Protein AF-A0A318SCL5-F1 (afdb_monomer_lite)

Radius of gyration: 26.7 Å; chains: 1; bounding box: 62×69×93 Å

InterPro domains:
  IPR002477 Peptidoglycan binding-like [PF01471] (181-239)
  IPR036365 PGBD-like superfamily [SSF47090] (168-243)
  IPR036366 PGBD superfamily [G3DSA:1.10.101.10] (171-245)

pLDDT: mean 74.45, std 19.82, range [27.16, 98.44]

Foldseek 3Di:
DDDDDDDDDDDPPPPDPPPPPPPDDDPVFLVQQVVLQVQLCVLQVWDWDDDDPVPVVADPSKTKTKHQAALLSSLVSQCPDPSWHWLDDWDDDPDLQKIWTWTDGPNFIKIWIWHADVPGNGMIMIMIHHDPVVVVVVSVVVVVPDPPPDDDDDDDDDDDDPPLPQPDDDDKAAQDVVWQFDPNQQVLQQLLCVLQVPDPPSGDSRTLHLLQLLSLLQQCVQLVHDNDSMDDPVSSCLSSDPNRHHGHPVSSCVSVVD

Secondary structure (DSSP, 8-state):
-----------------------PPPHHHHHHHHHHHHHHHHHTT-EEEPPPTT-TTS-TT-EEEEESS-HHHHHHHHHT-SSS-BSS--EE-S-TT-EEEEEEETTEEEEEEEEEETTEEEEEEEEEEEPPHHHHHHHHHHHS--------PPPPP--S-----PPPP-S-EE--SSPPBSHHHHHHHHHHHHHTTPPTT----SB--HHHHHHHHHHHHHTT----SEE-HHHHHHHTSTT-----GGGGHHHHT-

Sequence (258 aa):
MTRLGSHSKTFVLGVGLAASAAFAQSPADTRVVDKAAVAVARTVDGTITPCPASYTNFTAAKACVRVPYSAERTKMLLNRSEATPLVTAWRSQRNPIFSYNYVRQGGAVVAVIAGPAPGDAKATLLVLDTVPTRAEADLQRREDIRITPKVSPPAAPNRASETVNVPPFRRSLALASPHLNGEDVRLLQERLIEVARIPRGTGGDGWYGPVTAATVKAFQAANGLRVTGVVDQGTWSRLFSDRAQPFEARSVDTYLGR

Structure (mmCIF, N/CA/C/O backbone):
data_AF-A0A318SCL5-F1
#
_entry.id   AF-A0A318SCL5-F1
#
loop_
_atom_site.group_PDB
_atom_site.id
_atom_site.type_symbol
_atom_site.label_atom_id
_atom_site.label_alt_id
_atom_site.label_comp_id
_atom_site.label_asym_id
_atom_site.label_entity_id
_atom_site.label_seq_id
_atom_site.pdbx_PDB_ins_code
_atom_site.Cartn_x
_atom_site.Cartn_y
_atom_site.Cartn_z
_atom_site.occupancy
_atom_site.B_iso_or_equiv
_atom_site.auth_seq_id
_atom_site.auth_comp_id
_atom_site.auth_asym_id
_atom_site.auth_atom_id
_atom_site.pdbx_PDB_model_num
ATOM 1 N N . MET A 1 1 ? 37.742 48.171 -64.147 1.00 39.62 1 MET A N 1
ATOM 2 C CA . MET A 1 1 ? 37.507 47.272 -62.993 1.00 39.62 1 MET A CA 1
ATOM 3 C C . MET A 1 1 ? 37.007 48.168 -61.861 1.00 39.62 1 MET A C 1
ATOM 5 O O . MET A 1 1 ? 37.733 49.092 -61.553 1.00 39.62 1 MET A O 1
ATOM 9 N N . THR A 1 2 ? 35.810 48.127 -61.273 1.00 39.50 2 THR A N 1
ATOM 10 C CA . THR A 1 2 ? 34.649 47.218 -61.272 1.00 39.50 2 THR A CA 1
ATOM 11 C C . THR A 1 2 ? 33.439 48.030 -60.727 1.00 39.50 2 THR A C 1
ATOM 13 O O . THR A 1 2 ? 33.634 49.087 -60.136 1.00 39.50 2 THR A O 1
ATOM 16 N N . ARG A 1 3 ? 32.206 47.588 -61.017 1.00 38.25 3 ARG A N 1
ATOM 17 C CA . ARG A 1 3 ? 30.908 48.307 -60.955 1.00 38.25 3 ARG A CA 1
ATOM 18 C C . ARG A 1 3 ? 30.293 48.571 -59.558 1.00 38.25 3 ARG A C 1
ATOM 20 O O . ARG A 1 3 ? 30.600 47.891 -58.590 1.00 38.25 3 ARG A O 1
ATOM 27 N N . LEU A 1 4 ? 29.338 49.517 -59.580 1.00 39.44 4 LEU A N 1
ATOM 28 C CA . LEU A 1 4 ? 28.256 49.896 -58.643 1.00 39.44 4 LEU A CA 1
ATOM 29 C C . LEU A 1 4 ? 27.337 48.763 -58.110 1.00 39.44 4 LEU A C 1
ATOM 31 O O . LEU A 1 4 ? 27.119 47.774 -58.805 1.00 39.44 4 LEU A O 1
ATOM 35 N N . GLY A 1 5 ? 26.638 49.061 -56.994 1.00 34.16 5 GLY A N 1
ATOM 36 C CA . GLY A 1 5 ? 25.295 48.554 -56.602 1.00 34.16 5 GLY A CA 1
ATOM 37 C C . GLY A 1 5 ? 25.204 48.229 -55.096 1.00 34.16 5 GLY A C 1
ATOM 38 O O . GLY A 1 5 ? 25.887 47.322 -54.650 1.00 34.16 5 GLY A O 1
ATOM 39 N N . SER A 1 6 ? 24.598 49.024 -54.202 1.00 35.72 6 SER A N 1
ATOM 40 C CA . SER A 1 6 ? 23.174 49.369 -53.973 1.00 35.72 6 SER A CA 1
ATOM 41 C C . SER A 1 6 ? 22.286 48.235 -53.407 1.00 35.72 6 SER A C 1
ATOM 43 O O . SER A 1 6 ? 22.070 47.228 -54.065 1.00 35.72 6 SER A O 1
ATOM 45 N N . HIS A 1 7 ? 21.766 48.490 -52.193 1.00 39.44 7 HIS A N 1
ATOM 46 C CA . HIS A 1 7 ? 20.614 47.923 -51.458 1.00 39.44 7 HIS A CA 1
ATOM 47 C C . HIS A 1 7 ? 20.404 46.397 -51.330 1.00 39.44 7 HIS A C 1
ATOM 49 O O . HIS A 1 7 ? 20.068 45.715 -52.290 1.00 39.44 7 HIS A O 1
ATOM 55 N N . SER A 1 8 ? 20.333 45.908 -50.080 1.00 35.78 8 SER A N 1
ATOM 56 C CA . SER A 1 8 ? 19.058 45.493 -49.447 1.00 35.78 8 SER A CA 1
ATOM 57 C C . SER A 1 8 ? 19.260 44.948 -48.027 1.00 35.78 8 SER A C 1
ATOM 59 O O . SER A 1 8 ? 20.056 44.045 -47.783 1.00 35.78 8 SER A O 1
ATOM 61 N N . LYS A 1 9 ? 18.494 45.504 -47.081 1.00 45.28 9 LYS A N 1
ATOM 62 C CA . LYS A 1 9 ? 18.264 44.940 -45.746 1.00 45.28 9 LYS A CA 1
ATOM 63 C C . LYS A 1 9 ? 17.585 43.579 -45.904 1.00 45.28 9 LYS A C 1
ATOM 65 O O . LYS A 1 9 ? 16.494 43.525 -46.459 1.00 45.28 9 LYS A O 1
ATOM 70 N N . THR A 1 10 ? 18.163 42.530 -45.325 1.00 38.03 10 THR A N 1
ATOM 71 C CA . THR A 1 10 ? 17.416 41.299 -45.038 1.00 38.03 10 THR A CA 1
ATOM 72 C C . THR A 1 10 ? 17.655 40.933 -43.582 1.00 38.03 10 THR A C 1
ATOM 74 O O . THR A 1 10 ? 18.715 40.446 -43.202 1.00 38.03 10 THR A O 1
ATOM 77 N N . PHE A 1 11 ? 16.669 41.266 -42.754 1.00 37.94 11 PHE A N 1
ATOM 78 C CA . PHE A 1 11 ? 16.563 40.834 -41.369 1.00 37.94 11 PHE A CA 1
ATOM 79 C C . PHE A 1 11 ? 16.185 39.351 -41.416 1.00 37.94 11 PHE A C 1
ATOM 81 O O . PHE A 1 11 ? 15.040 39.010 -41.713 1.00 37.94 11 PHE A O 1
ATOM 88 N N . VAL A 1 12 ? 17.150 38.456 -41.210 1.00 40.00 12 VAL A N 1
ATOM 89 C CA . VAL A 1 12 ? 16.843 37.033 -41.055 1.00 40.00 12 VAL A CA 1
ATOM 90 C C . VAL A 1 12 ? 16.265 36.859 -39.654 1.00 40.00 12 VAL A C 1
ATOM 92 O O . VAL A 1 12 ? 16.996 36.803 -38.667 1.00 40.00 12 VAL A O 1
ATOM 95 N N . LEU A 1 13 ? 14.933 36.809 -39.571 1.00 37.34 13 LEU A N 1
ATOM 96 C CA . LEU A 1 13 ? 14.228 36.199 -38.449 1.00 37.34 13 LEU A CA 1
ATOM 97 C C . LEU A 1 13 ? 14.625 34.718 -38.409 1.00 37.34 13 LEU A C 1
ATOM 99 O O . LEU A 1 13 ? 14.037 33.878 -39.088 1.00 37.34 13 LEU A O 1
ATOM 103 N N . GLY A 1 14 ? 15.655 34.407 -37.625 1.00 35.50 14 GLY A N 1
ATOM 104 C CA . GLY A 1 14 ? 15.938 33.047 -37.194 1.00 35.50 14 GLY A CA 1
ATOM 105 C C . GLY A 1 14 ? 14.816 32.597 -36.270 1.00 35.50 14 GLY A C 1
ATOM 106 O O . GLY A 1 14 ? 14.831 32.892 -35.077 1.00 35.50 14 GLY A O 1
ATOM 107 N N . VAL A 1 15 ? 13.814 31.937 -36.849 1.00 41.97 15 VAL A N 1
ATOM 108 C CA . VAL A 1 15 ? 12.747 31.235 -36.138 1.00 41.97 15 VAL A CA 1
ATOM 109 C C . VAL A 1 15 ? 13.395 30.289 -35.132 1.00 41.97 15 VAL A C 1
ATOM 111 O O . VAL A 1 15 ? 14.119 29.364 -35.499 1.00 41.97 15 VAL A O 1
ATOM 114 N N . GLY A 1 16 ? 13.149 30.556 -33.851 1.00 39.47 16 GLY A N 1
ATOM 115 C CA . GLY A 1 16 ? 13.561 29.692 -32.762 1.00 39.47 16 GLY A CA 1
ATOM 116 C C . GLY A 1 16 ? 12.910 28.323 -32.904 1.00 39.47 16 GLY A C 1
ATOM 117 O O . GLY A 1 16 ? 11.727 28.157 -32.626 1.00 39.47 16 GLY A O 1
ATOM 118 N N . LEU A 1 17 ? 13.703 27.326 -33.280 1.00 39.69 17 LEU A N 1
ATOM 119 C CA . LEU A 1 17 ? 13.438 25.947 -32.905 1.00 39.69 17 LEU A CA 1
ATOM 120 C C . LEU A 1 17 ? 14.084 25.727 -31.542 1.00 39.69 17 LEU A C 1
ATOM 122 O O . LEU A 1 17 ? 15.205 25.235 -31.427 1.00 39.69 17 LEU A O 1
ATOM 126 N N . ALA A 1 18 ? 13.357 26.096 -30.488 1.00 38.06 18 ALA A N 1
ATOM 127 C CA . ALA A 1 18 ? 13.544 25.450 -29.202 1.00 38.06 18 ALA A CA 1
ATOM 128 C C . ALA A 1 18 ? 13.100 23.992 -29.383 1.00 38.06 18 ALA A C 1
ATOM 130 O O . ALA A 1 18 ? 11.935 23.647 -29.180 1.00 38.06 18 ALA A O 1
ATOM 131 N N . ALA A 1 19 ? 14.022 23.144 -29.844 1.00 39.44 19 ALA A N 1
ATOM 132 C CA . ALA A 1 19 ? 13.866 21.709 -29.734 1.00 39.44 19 ALA A CA 1
ATOM 133 C C . ALA A 1 19 ? 13.632 21.428 -28.249 1.00 39.44 19 ALA A C 1
ATOM 135 O O . ALA A 1 19 ? 14.504 21.663 -27.413 1.00 39.44 19 ALA A O 1
ATOM 136 N N . SER A 1 20 ? 12.415 21.007 -27.912 1.00 37.22 20 SER A N 1
ATOM 137 C CA . SER A 1 20 ? 12.131 20.483 -26.586 1.00 37.22 20 SER A CA 1
ATOM 138 C C . SER A 1 20 ? 13.099 19.329 -26.378 1.00 37.22 20 SER A C 1
ATOM 140 O O . SER A 1 20 ? 13.024 18.333 -27.096 1.00 37.22 20 SER A O 1
ATOM 142 N N . ALA A 1 21 ? 14.057 19.498 -25.468 1.00 40.16 21 ALA A N 1
ATOM 143 C CA . ALA A 1 21 ? 14.970 18.437 -25.096 1.00 40.16 21 ALA A CA 1
ATOM 144 C C . ALA A 1 21 ? 14.131 17.306 -24.494 1.00 40.16 21 ALA A C 1
ATOM 146 O O . ALA A 1 21 ? 13.776 17.324 -23.316 1.00 40.16 21 ALA A O 1
ATOM 147 N N . ALA A 1 22 ? 13.768 16.328 -25.322 1.00 42.00 22 ALA A N 1
ATOM 148 C CA . ALA A 1 22 ? 13.451 15.006 -24.835 1.00 42.00 22 ALA A CA 1
ATOM 149 C C . ALA A 1 22 ? 14.737 14.521 -24.163 1.00 42.00 22 ALA A C 1
ATOM 151 O O . ALA A 1 22 ? 15.727 14.248 -24.838 1.00 42.00 22 ALA A O 1
ATOM 152 N N . PHE A 1 23 ? 14.757 14.536 -22.831 1.00 46.06 23 PHE A N 1
ATOM 153 C CA . PHE A 1 23 ? 15.868 14.028 -22.038 1.00 46.06 23 PHE A CA 1
ATOM 154 C C . PHE A 1 23 ? 16.101 12.562 -22.426 1.00 46.06 23 PHE A C 1
ATOM 156 O O . PHE A 1 23 ? 15.374 11.674 -21.982 1.00 46.06 23 PHE A O 1
ATOM 163 N N . ALA A 1 24 ? 17.079 12.309 -23.296 1.00 54.19 24 ALA A N 1
ATOM 164 C CA . ALA A 1 24 ? 17.545 10.961 -23.575 1.00 54.19 24 ALA A CA 1
ATOM 165 C C . ALA A 1 24 ? 18.129 10.403 -22.269 1.00 54.19 24 ALA A C 1
ATOM 167 O O . ALA A 1 24 ? 19.054 10.999 -21.714 1.00 54.19 24 ALA A O 1
ATOM 168 N N . GLN A 1 25 ? 17.558 9.312 -21.744 1.00 60.38 25 GLN A N 1
ATOM 169 C CA . GLN A 1 25 ? 18.064 8.694 -20.514 1.00 60.38 25 GLN A CA 1
ATOM 170 C C . GLN A 1 25 ? 19.516 8.249 -20.698 1.00 60.38 25 GLN A C 1
ATOM 172 O O . GLN A 1 25 ? 19.889 7.697 -21.735 1.00 60.38 25 GLN A O 1
ATOM 177 N N . SER A 1 26 ? 20.335 8.489 -19.676 1.00 68.69 26 SER A N 1
ATOM 178 C CA . SER A 1 26 ? 21.755 8.157 -19.698 1.00 68.69 26 SER A CA 1
ATOM 179 C C . SER A 1 26 ? 21.975 6.657 -19.458 1.00 68.69 26 SER A C 1
ATOM 181 O O . SER A 1 26 ? 21.262 6.052 -18.659 1.00 68.69 26 SER A O 1
ATOM 183 N N . PRO A 1 27 ? 23.036 6.040 -20.013 1.00 74.69 27 PRO A N 1
ATOM 184 C CA . PRO A 1 27 ? 23.483 4.704 -19.601 1.00 74.69 27 PRO A CA 1
ATOM 185 C C . PRO A 1 27 ? 23.789 4.581 -18.094 1.00 74.69 27 PRO A C 1
ATOM 187 O O . PRO A 1 27 ? 23.895 3.479 -17.553 1.00 74.69 27 PRO A O 1
ATOM 190 N N . ALA A 1 28 ? 24.012 5.702 -17.402 1.00 75.69 28 ALA A N 1
ATOM 191 C CA . ALA A 1 28 ? 24.125 5.729 -15.946 1.00 75.69 28 ALA A CA 1
ATOM 192 C C . ALA A 1 28 ? 22.776 5.454 -15.258 1.00 75.69 28 ALA A C 1
ATOM 194 O O . ALA A 1 28 ? 22.743 4.690 -14.294 1.00 75.69 28 ALA A O 1
ATOM 195 N N . ASP A 1 29 ? 21.683 5.991 -15.800 1.00 80.19 29 ASP A N 1
ATOM 196 C CA . ASP A 1 29 ? 20.327 5.855 -15.260 1.00 80.19 29 ASP A CA 1
ATOM 197 C C . ASP A 1 29 ? 19.873 4.395 -15.293 1.00 80.19 29 ASP A C 1
ATOM 199 O O . ASP A 1 29 ? 19.438 3.852 -14.278 1.00 80.19 29 ASP A O 1
ATOM 203 N N . THR A 1 30 ? 20.085 3.714 -16.424 1.00 86.81 30 THR A N 1
ATOM 204 C CA . THR A 1 30 ? 19.784 2.281 -16.573 1.00 86.81 30 THR A CA 1
ATOM 205 C C . THR A 1 30 ? 20.539 1.441 -15.546 1.00 86.81 30 THR A C 1
ATOM 207 O O . THR A 1 30 ? 19.946 0.633 -14.841 1.00 86.81 30 THR A O 1
ATOM 210 N N . ARG A 1 31 ? 21.844 1.690 -15.365 1.00 91.50 31 ARG A N 1
ATOM 211 C CA . ARG A 1 31 ? 22.662 0.936 -14.400 1.00 91.50 31 ARG A CA 1
ATOM 212 C C . ARG A 1 31 ? 22.217 1.127 -12.952 1.00 91.50 31 ARG A C 1
ATOM 214 O O . ARG A 1 31 ? 22.360 0.206 -12.148 1.00 91.50 31 ARG A O 1
ATOM 221 N N . VAL A 1 32 ? 21.736 2.315 -12.594 1.00 92.62 32 VAL A N 1
ATOM 222 C CA . VAL A 1 32 ? 21.206 2.586 -11.252 1.00 92.62 32 VAL A CA 1
ATOM 223 C C . VAL A 1 32 ? 19.894 1.828 -11.041 1.00 92.62 32 VAL A C 1
ATOM 225 O O . VAL A 1 32 ? 19.756 1.147 -10.022 1.00 92.62 32 VAL A O 1
ATOM 228 N N . VAL A 1 33 ? 18.972 1.884 -12.007 1.00 94.19 33 VAL A N 1
ATOM 229 C CA . VAL A 1 33 ? 17.689 1.168 -11.937 1.00 94.19 33 VAL A CA 1
ATOM 230 C C . VAL A 1 33 ? 17.898 -0.349 -11.895 1.00 94.19 33 VAL A C 1
ATOM 232 O O . VAL A 1 33 ? 17.312 -1.013 -11.042 1.00 94.19 33 VAL A O 1
ATOM 235 N N . ASP A 1 34 ? 18.800 -0.896 -12.712 1.00 95.75 34 ASP A N 1
ATOM 236 C CA . ASP A 1 34 ? 19.116 -2.330 -12.729 1.00 95.75 34 ASP A CA 1
ATOM 237 C C . ASP A 1 34 ? 19.649 -2.819 -11.380 1.00 95.75 34 ASP A C 1
ATOM 239 O O . ASP A 1 34 ? 19.210 -3.842 -10.849 1.00 95.75 34 ASP A O 1
ATOM 243 N N . LYS A 1 35 ? 20.584 -2.073 -10.776 1.00 95.75 35 LYS A N 1
ATOM 244 C CA . LYS A 1 35 ? 21.118 -2.434 -9.457 1.00 95.75 35 LYS A CA 1
ATOM 245 C C . LYS A 1 35 ? 20.036 -2.386 -8.378 1.00 95.75 35 LYS A C 1
ATOM 247 O O . LYS A 1 35 ? 19.991 -3.283 -7.535 1.00 95.75 35 LYS A O 1
ATOM 252 N N . ALA A 1 36 ? 19.166 -1.376 -8.415 1.00 95.69 36 ALA A N 1
ATOM 253 C CA . ALA A 1 36 ? 18.028 -1.294 -7.507 1.00 95.69 36 ALA A CA 1
ATOM 254 C C . ALA A 1 36 ? 17.070 -2.480 -7.711 1.00 95.69 36 ALA A C 1
ATOM 256 O O . ALA A 1 36 ? 16.612 -3.069 -6.734 1.00 95.69 36 ALA A O 1
ATOM 257 N N . ALA A 1 37 ? 16.824 -2.887 -8.960 1.00 97.25 37 ALA A N 1
ATOM 258 C CA . ALA A 1 37 ? 15.950 -4.009 -9.287 1.00 97.25 37 ALA A CA 1
ATOM 259 C C . ALA A 1 37 ? 16.511 -5.337 -8.770 1.00 97.25 37 ALA A C 1
ATOM 261 O O . ALA A 1 37 ? 15.763 -6.123 -8.197 1.00 97.25 37 ALA A O 1
ATOM 262 N N . VAL A 1 38 ? 17.824 -5.563 -8.887 1.00 97.62 38 VAL A N 1
ATOM 263 C CA . VAL A 1 38 ? 18.497 -6.739 -8.307 1.00 97.62 38 VAL A CA 1
ATOM 264 C C . VAL A 1 38 ? 18.366 -6.763 -6.786 1.00 97.62 38 VAL A C 1
ATOM 266 O O . VAL A 1 38 ? 18.059 -7.811 -6.216 1.00 97.62 38 VAL A O 1
ATOM 269 N N . ALA A 1 39 ? 18.586 -5.629 -6.119 1.00 96.06 39 ALA A N 1
ATOM 270 C CA . ALA A 1 39 ? 18.475 -5.548 -4.667 1.00 96.06 39 ALA A CA 1
ATOM 271 C C . ALA A 1 39 ? 17.033 -5.814 -4.202 1.00 96.06 39 ALA A C 1
ATOM 273 O O . ALA A 1 39 ? 16.804 -6.665 -3.344 1.00 96.06 39 ALA A O 1
ATOM 274 N N . VAL A 1 40 ? 16.054 -5.155 -4.830 1.00 97.12 40 VAL A N 1
ATOM 275 C CA . VAL A 1 40 ? 14.625 -5.342 -4.547 1.00 97.12 40 VAL A CA 1
ATOM 276 C C . VAL A 1 40 ? 14.189 -6.779 -4.817 1.00 97.12 40 VAL A C 1
ATOM 278 O O . VAL A 1 40 ? 13.518 -7.362 -3.972 1.00 97.12 40 VAL A O 1
ATOM 281 N N . ALA A 1 41 ? 14.598 -7.371 -5.943 1.00 97.94 41 ALA A N 1
ATOM 282 C CA . ALA A 1 41 ? 14.280 -8.753 -6.289 1.00 97.94 41 ALA A CA 1
ATOM 283 C C . ALA A 1 41 ? 14.771 -9.735 -5.223 1.00 97.94 41 ALA A C 1
ATOM 285 O O . ALA A 1 41 ? 14.006 -10.595 -4.801 1.00 97.94 41 ALA A O 1
ATOM 286 N N . ARG A 1 42 ? 15.998 -9.566 -4.720 1.00 96.62 42 ARG A N 1
ATOM 287 C CA . ARG A 1 42 ? 16.523 -10.400 -3.629 1.00 96.62 42 ARG A CA 1
ATOM 288 C C . ARG A 1 42 ? 15.734 -10.232 -2.332 1.00 96.62 42 ARG A C 1
ATOM 290 O O . ARG A 1 42 ? 15.464 -11.223 -1.674 1.00 96.62 42 ARG A O 1
ATOM 297 N N . THR A 1 43 ? 15.340 -9.007 -1.981 1.00 95.75 43 THR A N 1
ATOM 298 C CA . THR A 1 43 ? 14.566 -8.735 -0.757 1.00 95.75 43 THR A CA 1
ATOM 299 C C . THR A 1 43 ? 13.207 -9.442 -0.741 1.00 95.75 43 THR A C 1
ATOM 301 O O . THR A 1 43 ? 12.721 -9.822 0.322 1.00 95.75 43 THR A O 1
ATOM 304 N N . VAL A 1 44 ? 12.555 -9.567 -1.897 1.00 95.38 44 VAL A N 1
ATOM 305 C CA . VAL A 1 44 ? 11.161 -10.040 -1.990 1.00 95.38 44 VAL A CA 1
ATOM 306 C C . VAL A 1 44 ? 11.024 -11.424 -2.618 1.00 95.38 44 VAL A C 1
ATOM 308 O O . VAL A 1 44 ? 9.908 -11.812 -2.961 1.00 95.38 44 VAL A O 1
ATOM 311 N N . ASP A 1 45 ? 12.135 -12.139 -2.810 1.00 94.94 45 ASP A N 1
ATOM 312 C CA . ASP A 1 45 ? 12.204 -13.393 -3.575 1.00 94.94 45 ASP A CA 1
ATOM 313 C C . ASP A 1 45 ? 11.574 -13.263 -4.978 1.00 94.94 45 ASP A C 1
ATOM 315 O O . ASP A 1 45 ? 10.845 -14.130 -5.465 1.00 94.94 45 ASP A O 1
ATOM 319 N N . GLY A 1 46 ? 11.799 -12.115 -5.617 1.00 96.50 46 GLY A N 1
ATOM 320 C CA . GLY A 1 46 ? 11.273 -11.774 -6.931 1.00 96.50 46 GLY A CA 1
ATOM 321 C C . GLY A 1 46 ? 12.197 -12.185 -8.077 1.00 96.50 46 GLY A C 1
ATOM 322 O O . GLY A 1 46 ? 13.406 -12.339 -7.922 1.00 96.50 46 GLY A O 1
ATOM 323 N N . THR A 1 47 ? 11.625 -12.318 -9.271 1.0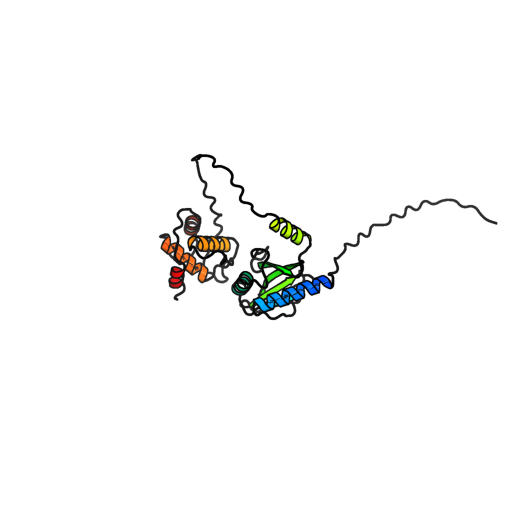0 98.00 47 THR A N 1
ATOM 324 C CA . THR A 1 47 ? 12.346 -12.598 -10.519 1.00 98.00 47 THR A CA 1
ATOM 325 C C . THR A 1 47 ? 12.324 -11.370 -11.420 1.00 98.00 47 THR A C 1
ATOM 327 O O . THR A 1 47 ? 11.253 -10.843 -11.727 1.00 98.00 47 THR A O 1
ATOM 330 N N . ILE A 1 48 ? 13.496 -10.912 -11.868 1.00 97.88 48 ILE A N 1
ATOM 331 C CA . ILE A 1 48 ? 13.582 -9.850 -12.879 1.00 97.88 48 ILE A CA 1
ATOM 332 C C . ILE A 1 48 ? 12.997 -10.384 -14.189 1.00 97.88 48 ILE A C 1
ATOM 334 O O . ILE A 1 48 ? 13.379 -11.452 -14.660 1.00 97.88 48 ILE A O 1
ATOM 338 N N . THR A 1 49 ? 12.053 -9.648 -14.764 1.00 96.00 49 THR A N 1
ATOM 339 C CA . THR A 1 49 ? 11.288 -10.044 -15.952 1.00 96.00 49 THR A CA 1
ATOM 340 C C . THR A 1 49 ? 11.222 -8.881 -16.938 1.00 96.00 49 THR A C 1
ATOM 342 O O . THR A 1 49 ? 11.280 -7.723 -16.512 1.00 96.00 49 THR A O 1
ATOM 345 N N . PRO A 1 50 ? 11.030 -9.137 -18.245 1.00 94.44 50 PRO A N 1
ATOM 346 C CA . PRO A 1 50 ? 10.677 -8.079 -19.178 1.00 94.44 50 PRO A CA 1
ATOM 347 C C . PRO A 1 50 ? 9.448 -7.304 -18.693 1.00 94.44 50 PRO A C 1
ATOM 349 O O . PRO A 1 50 ? 8.449 -7.898 -18.273 1.00 94.44 50 PRO A O 1
ATOM 352 N N . CYS A 1 51 ? 9.523 -5.975 -18.751 1.00 89.44 51 CYS A N 1
ATOM 353 C CA . CYS A 1 51 ? 8.367 -5.134 -18.478 1.00 89.44 51 CYS A CA 1
ATOM 354 C C . CYS A 1 51 ? 7.297 -5.327 -19.564 1.00 89.44 51 CYS A C 1
ATOM 356 O O . CYS A 1 51 ? 7.648 -5.422 -20.743 1.00 89.44 51 CYS A O 1
ATOM 358 N N . PRO A 1 52 ? 5.998 -5.346 -19.213 1.00 87.25 52 PRO A N 1
ATOM 359 C CA . PRO A 1 52 ? 4.939 -5.462 -20.207 1.00 87.25 52 PRO A CA 1
ATOM 360 C C . PRO A 1 52 ? 4.991 -4.313 -21.218 1.00 87.25 52 PRO A C 1
ATOM 362 O O . PRO A 1 52 ? 5.204 -3.160 -20.845 1.00 87.25 52 PRO A O 1
ATOM 365 N N . ALA A 1 53 ? 4.728 -4.604 -22.494 1.00 80.69 53 ALA A N 1
ATOM 366 C CA . ALA A 1 53 ? 4.764 -3.598 -23.560 1.00 80.69 53 ALA A CA 1
ATOM 367 C C . ALA A 1 53 ? 3.778 -2.434 -23.335 1.00 80.69 53 ALA A C 1
ATOM 369 O O . ALA A 1 53 ? 4.010 -1.326 -23.807 1.00 80.69 53 ALA A O 1
ATOM 370 N N . SER A 1 54 ? 2.705 -2.661 -22.570 1.00 76.12 54 SER A N 1
ATOM 371 C CA . SER A 1 54 ? 1.721 -1.640 -22.196 1.00 76.12 54 SER A CA 1
ATOM 372 C C . SER A 1 54 ? 2.229 -0.616 -21.171 1.00 76.12 54 SER A C 1
ATOM 374 O O . SER A 1 54 ? 1.550 0.375 -20.912 1.00 76.12 54 SER A O 1
ATOM 376 N N . TYR A 1 55 ? 3.411 -0.813 -20.580 1.00 76.94 55 TYR A N 1
ATOM 377 C CA . TYR A 1 55 ? 3.972 0.058 -19.542 1.00 76.94 55 TYR A CA 1
ATOM 378 C C . TYR A 1 55 ? 4.768 1.201 -20.195 1.00 76.94 55 TYR A C 1
ATOM 380 O O . TYR A 1 55 ? 5.962 1.382 -19.955 1.00 76.94 55 TYR A O 1
ATOM 388 N N . THR A 1 56 ? 4.094 1.969 -21.056 1.00 76.00 56 THR A N 1
ATOM 389 C CA . THR A 1 56 ? 4.685 3.039 -21.883 1.00 76.00 56 THR A CA 1
ATOM 390 C C . THR A 1 56 ? 4.868 4.363 -21.145 1.00 76.00 56 THR A C 1
ATOM 392 O O . THR A 1 56 ? 5.584 5.232 -21.622 1.00 76.00 56 THR A O 1
ATOM 395 N N . ASN A 1 57 ? 4.240 4.522 -19.976 1.00 74.81 57 ASN A N 1
ATOM 396 C CA . ASN A 1 57 ? 4.332 5.736 -19.151 1.00 74.81 57 ASN A CA 1
ATOM 397 C C . ASN A 1 57 ? 5.604 5.797 -18.287 1.00 74.81 57 ASN A C 1
ATOM 399 O O . ASN A 1 57 ? 5.754 6.705 -17.474 1.00 74.81 57 ASN A O 1
ATOM 403 N N . PHE A 1 58 ? 6.482 4.812 -18.439 1.00 84.00 58 PHE A N 1
ATOM 404 C CA . PHE A 1 58 ? 7.750 4.688 -17.738 1.00 84.00 58 PHE A CA 1
ATOM 405 C C . PHE A 1 58 ? 8.901 4.916 -18.714 1.00 84.00 58 PHE A C 1
ATOM 407 O O . PHE A 1 58 ? 8.751 4.751 -19.929 1.00 84.00 58 PHE A O 1
ATOM 414 N N . THR A 1 59 ? 10.069 5.251 -18.186 1.00 86.38 59 THR A N 1
ATOM 415 C CA . THR A 1 59 ? 11.241 5.549 -18.999 1.00 86.38 59 THR A CA 1
ATOM 416 C C . THR A 1 59 ? 11.792 4.311 -19.718 1.00 86.38 59 THR A C 1
ATOM 418 O O . THR A 1 59 ? 11.365 3.171 -19.493 1.00 86.38 59 THR A O 1
ATOM 421 N N . ALA A 1 60 ? 12.757 4.503 -20.619 1.00 84.75 60 ALA A N 1
ATOM 422 C CA . ALA A 1 60 ? 13.482 3.389 -21.222 1.00 84.75 60 ALA A CA 1
ATOM 423 C C . ALA A 1 60 ? 14.402 2.677 -20.212 1.00 84.75 60 ALA A C 1
ATOM 425 O O . ALA A 1 60 ? 14.740 1.520 -20.437 1.00 84.75 60 ALA A O 1
ATOM 426 N N . ALA A 1 61 ? 14.758 3.325 -19.097 1.00 88.81 61 ALA A N 1
ATOM 427 C CA . ALA A 1 61 ? 15.604 2.759 -18.048 1.00 88.81 61 ALA A CA 1
ATOM 428 C C . ALA A 1 61 ? 14.859 1.820 -17.082 1.00 88.81 61 ALA A C 1
ATOM 430 O O . ALA A 1 61 ? 15.502 1.212 -16.232 1.00 88.81 61 ALA A O 1
ATOM 431 N N . LYS A 1 62 ? 13.529 1.702 -17.191 1.00 93.44 62 LYS A N 1
ATOM 432 C CA . LYS A 1 62 ? 12.711 0.891 -16.282 1.00 93.44 62 LYS A CA 1
ATOM 433 C C . LYS A 1 62 ? 13.147 -0.576 -16.214 1.00 93.44 62 LYS A C 1
ATOM 435 O O . LYS A 1 62 ? 13.449 -1.196 -17.233 1.00 93.44 62 LYS A O 1
ATOM 440 N N . ALA A 1 63 ? 13.024 -1.156 -15.029 1.00 97.44 63 ALA A N 1
ATOM 441 C CA . ALA A 1 63 ? 13.181 -2.586 -14.791 1.00 97.44 63 ALA A CA 1
ATOM 442 C C . ALA A 1 63 ? 11.937 -3.145 -14.094 1.00 97.44 63 ALA A C 1
ATOM 444 O O . ALA A 1 63 ? 11.276 -2.442 -13.331 1.00 97.44 63 ALA A O 1
ATOM 445 N N . CYS A 1 64 ? 11.615 -4.416 -14.335 1.00 97.00 64 CYS A N 1
ATOM 446 C CA . CYS A 1 64 ? 10.456 -5.057 -13.725 1.00 97.00 64 CYS A CA 1
ATOM 447 C C . CYS A 1 64 ? 10.845 -6.309 -12.947 1.00 97.00 64 CYS A C 1
ATOM 449 O O . CYS A 1 64 ? 11.643 -7.125 -13.404 1.00 97.00 64 CYS A O 1
ATOM 451 N N . VAL A 1 65 ? 10.238 -6.476 -11.776 1.00 98.44 65 VAL A N 1
ATOM 452 C CA . VAL A 1 65 ? 10.413 -7.643 -10.911 1.00 98.44 65 VAL A CA 1
ATOM 453 C C . VAL A 1 65 ? 9.048 -8.268 -10.667 1.00 98.44 65 VAL A C 1
ATOM 455 O O . VAL A 1 65 ? 8.167 -7.645 -10.074 1.00 98.44 65 VAL A O 1
ATOM 458 N N . ARG A 1 66 ? 8.861 -9.510 -11.118 1.00 96.62 66 ARG A N 1
ATOM 459 C CA . ARG A 1 66 ? 7.686 -10.309 -10.771 1.00 96.62 66 ARG A CA 1
ATOM 460 C C . ARG A 1 66 ? 7.906 -10.936 -9.404 1.00 96.62 66 ARG A C 1
ATOM 462 O O . ARG A 1 66 ? 8.921 -11.583 -9.173 1.00 96.62 66 ARG A O 1
ATOM 469 N N . VAL A 1 67 ? 6.938 -10.775 -8.518 1.00 97.25 67 VAL A N 1
ATOM 470 C CA . VAL A 1 67 ? 6.973 -11.299 -7.155 1.00 97.25 67 VAL A CA 1
ATOM 471 C C . VAL A 1 67 ? 5.813 -12.278 -6.990 1.00 97.25 67 VAL A C 1
ATOM 473 O O . VAL A 1 67 ? 4.684 -11.912 -7.323 1.00 97.25 67 VAL A O 1
ATOM 476 N N . PRO A 1 68 ? 6.035 -13.497 -6.468 1.00 91.38 68 PRO A N 1
ATOM 477 C CA . PRO A 1 68 ? 4.998 -14.532 -6.374 1.00 91.38 68 PRO A CA 1
ATOM 478 C C . PRO A 1 68 ? 3.973 -14.277 -5.252 1.00 91.38 68 PRO A C 1
ATOM 480 O O . PRO A 1 68 ? 3.185 -15.156 -4.908 1.00 91.38 68 PRO A O 1
ATOM 483 N N . TYR A 1 69 ? 4.003 -13.090 -4.649 1.00 85.94 69 TYR A N 1
ATOM 484 C CA . TYR A 1 69 ? 3.197 -12.713 -3.498 1.00 85.94 69 TYR A CA 1
ATOM 485 C C . TYR A 1 69 ? 2.284 -11.531 -3.820 1.00 85.94 69 TYR A C 1
ATOM 487 O O . TYR A 1 6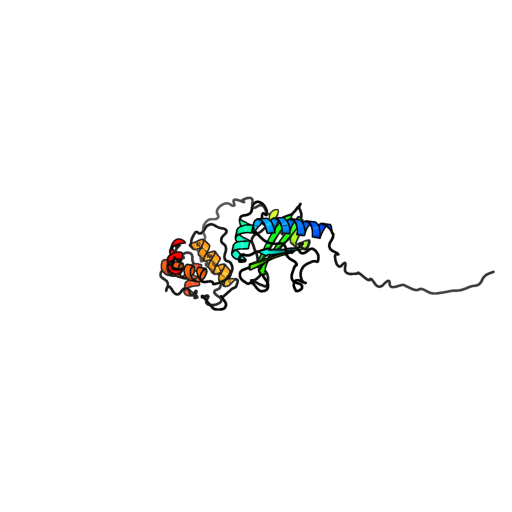9 ? 2.557 -10.751 -4.738 1.00 85.94 69 TYR A O 1
ATOM 495 N N . SER A 1 70 ? 1.234 -11.368 -3.009 1.00 82.00 70 SER A N 1
ATOM 496 C CA . SER A 1 70 ? 0.332 -10.223 -3.118 1.00 82.00 70 SER A CA 1
ATOM 497 C C . SER A 1 70 ? 1.061 -8.916 -2.820 1.00 82.00 70 SER A C 1
ATOM 499 O O . SER A 1 70 ? 2.097 -8.902 -2.142 1.00 82.00 70 SER A O 1
ATOM 501 N N . ALA A 1 71 ? 0.494 -7.803 -3.286 1.00 77.88 71 ALA A N 1
ATOM 502 C CA . ALA A 1 71 ? 1.098 -6.488 -3.115 1.00 77.88 71 ALA A CA 1
ATOM 503 C C . ALA A 1 71 ? 1.314 -6.162 -1.632 1.00 77.88 71 ALA A C 1
ATOM 505 O O . ALA A 1 71 ? 2.314 -5.545 -1.274 1.00 77.88 71 ALA A O 1
ATOM 506 N N . GLU A 1 72 ? 0.426 -6.613 -0.746 1.00 73.94 72 GLU A N 1
ATOM 507 C CA . GLU A 1 72 ? 0.544 -6.438 0.703 1.00 73.94 72 GLU A CA 1
ATOM 508 C C . GLU A 1 72 ? 1.780 -7.155 1.250 1.00 73.94 72 GLU A C 1
ATOM 510 O O . GLU A 1 72 ? 2.594 -6.546 1.949 1.00 73.94 72 GLU A O 1
ATOM 515 N N . ARG A 1 73 ? 1.962 -8.432 0.892 1.00 81.62 73 ARG A N 1
ATOM 516 C CA . ARG A 1 73 ? 3.110 -9.223 1.348 1.00 81.62 73 ARG A CA 1
ATOM 517 C C . ARG A 1 73 ? 4.416 -8.677 0.776 1.00 81.62 73 ARG A C 1
ATOM 519 O O . ARG A 1 73 ? 5.386 -8.558 1.519 1.00 81.62 73 ARG A O 1
ATOM 526 N N . THR A 1 74 ? 4.432 -8.271 -0.490 1.00 86.88 74 THR A N 1
ATOM 527 C CA . THR A 1 74 ? 5.601 -7.642 -1.119 1.00 86.88 74 THR A CA 1
ATOM 528 C C . THR A 1 74 ? 5.981 -6.329 -0.429 1.00 86.88 74 THR A C 1
ATOM 530 O O . THR A 1 74 ? 7.146 -6.133 -0.083 1.00 86.88 74 THR A O 1
ATOM 533 N N . LYS A 1 75 ? 5.008 -5.450 -0.148 1.00 85.75 75 LYS A N 1
ATOM 534 C CA . LYS A 1 75 ? 5.241 -4.194 0.587 1.00 85.75 75 LYS A CA 1
ATOM 535 C C . LYS A 1 75 ? 5.738 -4.444 2.014 1.00 85.75 75 LYS A C 1
ATOM 537 O O . LYS A 1 75 ? 6.636 -3.743 2.469 1.00 85.75 75 LYS A O 1
ATOM 542 N N . MET A 1 76 ? 5.199 -5.450 2.710 1.00 82.06 76 MET A N 1
ATOM 543 C CA . MET A 1 76 ? 5.655 -5.841 4.050 1.00 82.06 76 MET A CA 1
ATOM 544 C C . MET A 1 76 ? 7.121 -6.294 4.049 1.00 82.06 76 MET A C 1
ATOM 546 O O . MET A 1 76 ? 7.874 -5.873 4.925 1.00 82.06 76 MET A O 1
ATOM 550 N N . LEU A 1 77 ? 7.527 -7.131 3.086 1.00 86.25 77 LEU A N 1
ATOM 551 C CA . LEU A 1 77 ? 8.917 -7.588 2.960 1.00 86.25 77 LEU A CA 1
ATOM 552 C C . LEU A 1 77 ? 9.866 -6.411 2.702 1.00 86.25 77 LEU A C 1
ATOM 554 O O . LEU A 1 77 ? 10.892 -6.295 3.367 1.00 86.25 77 LEU A O 1
ATOM 558 N N . LEU A 1 78 ? 9.481 -5.483 1.820 1.00 89.62 78 LEU A N 1
ATOM 559 C CA . LEU A 1 78 ? 10.263 -4.272 1.552 1.00 89.62 78 LEU A CA 1
ATOM 560 C C . LEU A 1 78 ? 10.350 -3.340 2.769 1.00 89.62 78 LEU A C 1
ATOM 562 O O . LEU A 1 78 ? 11.425 -2.831 3.058 1.00 89.62 78 LEU A O 1
ATOM 566 N N . ASN A 1 79 ? 9.260 -3.155 3.520 1.00 84.31 79 ASN A N 1
ATOM 567 C CA . ASN A 1 79 ? 9.250 -2.313 4.725 1.00 84.31 79 ASN A CA 1
ATOM 568 C C . ASN A 1 79 ? 10.163 -2.840 5.844 1.00 84.31 79 ASN A C 1
ATOM 570 O O . ASN A 1 79 ? 10.597 -2.061 6.686 1.00 84.31 79 ASN A O 1
ATOM 574 N N . ARG A 1 80 ? 10.408 -4.155 5.896 1.00 82.06 80 ARG A N 1
ATOM 575 C CA . ARG A 1 80 ? 11.243 -4.800 6.923 1.00 82.06 80 ARG A CA 1
ATOM 576 C C . ARG A 1 80 ? 12.708 -4.943 6.511 1.00 82.06 80 ARG A C 1
ATOM 578 O O . ARG A 1 80 ? 13.510 -5.400 7.317 1.00 82.06 80 ARG A O 1
ATOM 585 N N . SER A 1 81 ? 13.047 -4.609 5.268 1.00 84.19 81 SER A N 1
ATOM 586 C CA . SER A 1 81 ? 14.384 -4.839 4.736 1.00 84.19 81 SER A CA 1
ATOM 587 C C . SER A 1 81 ? 15.333 -3.706 5.088 1.00 84.19 81 SER A C 1
ATOM 589 O O . SER A 1 81 ? 15.169 -2.574 4.636 1.00 84.19 81 SER A O 1
ATOM 591 N N . GLU A 1 82 ? 16.385 -4.041 5.828 1.00 83.44 82 GLU A N 1
ATOM 592 C CA . GLU A 1 82 ? 17.528 -3.150 6.041 1.00 83.44 82 GLU A CA 1
ATOM 593 C C . GLU A 1 82 ? 18.437 -3.075 4.805 1.00 83.44 82 GLU A C 1
ATOM 595 O O . GLU A 1 82 ? 19.149 -2.093 4.617 1.00 83.44 82 GLU A O 1
ATOM 600 N N . ALA A 1 83 ? 18.394 -4.089 3.932 1.00 78.69 83 ALA A N 1
ATOM 601 C CA . ALA A 1 83 ? 19.198 -4.137 2.710 1.00 78.69 83 ALA A CA 1
ATOM 602 C C . ALA A 1 83 ? 18.661 -3.205 1.611 1.00 78.69 83 ALA A C 1
ATOM 604 O O . ALA A 1 83 ? 19.420 -2.725 0.771 1.00 78.69 83 ALA A O 1
ATOM 605 N N . THR A 1 84 ? 17.352 -2.945 1.611 1.00 83.38 84 THR A N 1
ATOM 606 C CA . THR A 1 84 ? 16.682 -2.039 0.668 1.00 83.38 84 THR A CA 1
ATOM 607 C C . THR A 1 84 ? 15.761 -1.083 1.424 1.00 83.38 84 THR A C 1
ATOM 609 O O . THR A 1 84 ? 14.537 -1.205 1.307 1.00 83.38 84 THR A O 1
ATOM 612 N N . PRO A 1 85 ? 16.317 -0.154 2.220 1.00 83.81 85 PRO A N 1
ATOM 613 C CA . PRO A 1 85 ? 15.510 0.736 3.033 1.00 83.81 85 PRO A CA 1
ATOM 614 C C . PRO A 1 85 ? 14.690 1.658 2.132 1.00 83.81 85 PRO A C 1
ATOM 616 O O . PRO A 1 85 ? 15.204 2.285 1.197 1.00 83.81 85 PRO A O 1
ATOM 619 N N . LEU A 1 86 ? 13.394 1.730 2.419 1.00 86.31 86 LEU A N 1
ATOM 620 C CA . LEU A 1 86 ? 12.488 2.627 1.721 1.00 86.31 86 LEU A CA 1
ATOM 621 C C . LEU A 1 86 ? 12.671 4.056 2.235 1.00 86.31 86 LEU A C 1
ATOM 623 O O . LEU A 1 86 ? 12.781 4.291 3.435 1.00 86.31 86 LEU A O 1
ATOM 627 N N . VAL A 1 87 ? 12.667 5.021 1.318 1.00 83.69 87 VAL A N 1
ATOM 628 C CA . VAL A 1 87 ? 12.873 6.445 1.634 1.00 83.69 87 VAL A CA 1
ATOM 629 C C . VAL A 1 87 ? 11.632 7.061 2.282 1.00 83.69 87 VAL A C 1
ATOM 631 O O . VAL A 1 87 ? 11.731 8.004 3.061 1.00 83.69 87 VAL A O 1
ATOM 634 N N . THR A 1 88 ? 10.438 6.561 1.953 1.00 76.12 88 THR A N 1
ATOM 635 C CA . THR A 1 88 ? 9.168 7.118 2.442 1.00 76.12 88 THR A CA 1
ATOM 636 C C . THR A 1 88 ? 8.184 6.023 2.858 1.00 76.12 88 THR A C 1
ATOM 638 O O . THR A 1 88 ? 8.502 4.838 2.820 1.00 76.12 88 THR A O 1
ATOM 641 N N . ALA A 1 89 ? 6.968 6.401 3.259 1.00 73.44 89 ALA A N 1
ATOM 642 C CA . ALA A 1 89 ? 5.840 5.473 3.326 1.00 73.44 89 ALA A CA 1
ATOM 643 C C . ALA A 1 89 ? 5.254 5.228 1.924 1.00 73.44 89 ALA A C 1
ATOM 645 O O . ALA A 1 89 ? 5.298 6.119 1.073 1.00 73.44 89 ALA A O 1
ATOM 646 N N . TRP A 1 90 ? 4.657 4.052 1.707 1.00 76.56 90 TRP A N 1
ATOM 647 C CA . TRP A 1 90 ? 3.929 3.738 0.474 1.00 76.56 90 TRP A CA 1
ATOM 648 C C . TRP A 1 90 ? 2.778 4.717 0.241 1.00 76.56 90 TRP A C 1
ATOM 650 O O . TRP A 1 90 ? 2.060 5.080 1.172 1.00 76.56 90 TRP A O 1
ATOM 660 N N . ARG A 1 91 ? 2.585 5.130 -1.012 1.00 72.56 91 ARG A N 1
ATOM 661 C CA . ARG A 1 91 ? 1.520 6.054 -1.424 1.00 72.56 91 ARG A CA 1
ATOM 662 C C . ARG A 1 91 ? 0.830 5.532 -2.664 1.00 72.56 91 ARG A C 1
ATOM 664 O O . ARG A 1 91 ? 1.479 4.915 -3.494 1.00 72.56 91 ARG A O 1
ATOM 671 N N . SER A 1 92 ? -0.442 5.845 -2.843 1.00 62.59 92 SER A N 1
ATOM 672 C CA . SER A 1 92 ? -1.139 5.607 -4.109 1.00 62.59 92 SER A CA 1
ATOM 673 C C . SER A 1 92 ? -1.430 6.946 -4.784 1.00 62.59 92 SER A C 1
ATOM 675 O O . SER A 1 92 ? -1.679 7.944 -4.109 1.00 62.59 92 SER A O 1
ATOM 677 N N . GLN A 1 93 ? -1.342 6.994 -6.116 1.00 59.72 93 GLN A N 1
ATOM 678 C CA . GLN A 1 93 ? -1.733 8.182 -6.885 1.00 59.72 93 GLN A CA 1
ATOM 679 C C . GLN A 1 93 ? -3.223 8.096 -7.261 1.00 59.72 93 GLN A C 1
ATOM 681 O O . GLN A 1 93 ? -4.052 7.666 -6.465 1.00 59.72 93 GLN A O 1
ATOM 686 N N . ARG A 1 94 ? -3.583 8.482 -8.493 1.00 45.78 94 ARG A N 1
ATOM 687 C CA . ARG A 1 94 ? -4.966 8.452 -8.995 1.00 45.78 94 ARG A CA 1
ATOM 688 C C . ARG A 1 94 ? -5.548 7.041 -9.093 1.00 45.78 94 ARG A C 1
ATOM 690 O O . ARG A 1 94 ? -6.763 6.897 -9.075 1.00 45.78 94 ARG A O 1
ATOM 697 N N . ASN A 1 95 ? -4.698 6.021 -9.221 1.00 49.78 95 ASN A N 1
ATOM 698 C CA . ASN A 1 95 ? -5.119 4.628 -9.243 1.00 49.78 95 ASN A CA 1
ATOM 699 C C . ASN A 1 95 ? -4.728 3.947 -7.919 1.00 49.78 95 ASN A C 1
ATOM 701 O O . ASN A 1 95 ? -3.534 3.732 -7.700 1.00 49.78 95 ASN A O 1
ATOM 705 N N . PRO A 1 96 ? -5.693 3.580 -7.056 1.00 55.56 96 PRO A N 1
ATOM 706 C CA . PRO A 1 96 ? -5.405 2.959 -5.764 1.00 55.56 96 PRO A CA 1
ATOM 707 C C . PRO A 1 96 ? -4.826 1.541 -5.885 1.00 55.56 96 PRO A C 1
ATOM 709 O O . PRO A 1 96 ? -4.281 1.039 -4.908 1.00 55.56 96 PRO A O 1
ATOM 712 N N . ILE A 1 97 ? -4.910 0.914 -7.067 1.00 53.78 97 ILE A N 1
ATOM 713 C CA . ILE A 1 97 ? -4.336 -0.411 -7.361 1.00 53.78 97 ILE A CA 1
ATOM 714 C C . ILE A 1 97 ? -2.802 -0.377 -7.342 1.00 53.78 97 ILE A C 1
ATOM 716 O O . ILE A 1 97 ? -2.167 -1.382 -7.027 1.00 53.78 97 ILE A O 1
ATOM 720 N N . PHE A 1 98 ? -2.207 0.770 -7.680 1.00 68.62 98 PHE A N 1
ATOM 721 C CA . PHE A 1 98 ? -0.761 0.937 -7.709 1.00 68.62 98 PHE A CA 1
ATOM 722 C C . PHE A 1 98 ? -0.310 1.797 -6.537 1.00 68.62 98 PHE A C 1
ATOM 724 O O . PHE A 1 98 ? -0.752 2.937 -6.372 1.00 68.62 98 PHE A O 1
ATOM 731 N N . SER A 1 99 ? 0.617 1.262 -5.752 1.00 75.69 99 SER A N 1
ATOM 732 C CA . SER A 1 99 ? 1.318 2.010 -4.716 1.00 75.69 99 SER A CA 1
ATOM 733 C C . SER A 1 99 ? 2.756 2.253 -5.146 1.00 75.69 99 SER A C 1
ATOM 735 O O . SER A 1 99 ? 3.358 1.411 -5.796 1.00 75.69 99 SER A O 1
ATOM 737 N N . TYR A 1 100 ? 3.339 3.375 -4.759 1.00 84.44 100 TYR A N 1
ATOM 738 C CA . TYR A 1 100 ? 4.732 3.690 -5.019 1.00 84.44 100 TYR A CA 1
ATOM 739 C C . TYR A 1 100 ? 5.464 4.068 -3.736 1.00 84.44 100 TYR A C 1
ATOM 741 O O . TYR A 1 100 ? 4.874 4.567 -2.772 1.00 84.44 100 TYR A O 1
ATOM 749 N N . ASN A 1 101 ? 6.764 3.819 -3.748 1.00 88.50 101 ASN A N 1
ATOM 750 C CA . ASN A 1 101 ? 7.739 4.273 -2.772 1.00 88.50 101 ASN A CA 1
ATOM 751 C C . ASN A 1 101 ? 9.072 4.494 -3.499 1.00 88.50 101 ASN A C 1
ATOM 753 O O . ASN A 1 101 ? 9.119 4.462 -4.729 1.00 88.50 101 ASN A O 1
ATOM 757 N N . TYR A 1 102 ? 10.151 4.710 -2.759 1.00 90.00 102 TYR A N 1
ATOM 758 C CA . TYR A 1 102 ? 11.468 4.945 -3.321 1.00 90.00 102 TYR A CA 1
ATOM 759 C C . TYR A 1 102 ? 12.536 4.186 -2.541 1.00 90.00 102 TYR A C 1
ATOM 761 O O . TYR A 1 102 ? 12.402 4.001 -1.332 1.00 90.00 102 TYR A O 1
ATOM 769 N N . VAL A 1 103 ? 13.605 3.797 -3.229 1.00 91.69 103 VAL A N 1
ATOM 770 C CA . VAL A 1 103 ? 14.829 3.228 -2.647 1.00 91.69 103 VAL A CA 1
ATOM 771 C C . VAL A 1 103 ? 16.027 4.087 -3.031 1.00 91.69 103 VAL A C 1
ATOM 773 O O . VAL A 1 103 ? 16.006 4.768 -4.058 1.00 91.69 103 VAL A O 1
ATOM 776 N N . ARG A 1 104 ? 17.086 4.059 -2.218 1.00 88.06 104 ARG A N 1
ATOM 777 C CA . ARG A 1 104 ? 18.363 4.701 -2.559 1.00 88.06 104 ARG A CA 1
ATOM 778 C C . ARG A 1 104 ? 19.312 3.687 -3.182 1.00 88.06 104 ARG A C 1
ATOM 780 O O . ARG A 1 104 ? 19.530 2.626 -2.609 1.00 88.06 104 ARG A O 1
ATOM 787 N N . GLN A 1 105 ? 19.918 4.045 -4.311 1.00 88.50 105 GLN A N 1
ATOM 788 C CA . GLN A 1 105 ? 20.918 3.227 -4.990 1.00 88.50 105 GLN A CA 1
ATOM 789 C C . GLN A 1 105 ? 22.105 4.090 -5.422 1.00 88.50 105 GLN A C 1
ATOM 791 O O . GLN A 1 105 ? 22.004 4.890 -6.346 1.00 88.50 105 GLN A O 1
ATOM 796 N N . GLY A 1 106 ? 23.250 3.935 -4.748 1.00 77.31 106 GLY A N 1
ATOM 797 C CA . GLY A 1 106 ? 24.477 4.666 -5.098 1.00 77.31 106 GLY A CA 1
ATOM 798 C C . GLY A 1 106 ? 24.332 6.194 -5.062 1.00 77.31 106 GLY A C 1
ATOM 799 O O . GLY A 1 106 ? 24.894 6.872 -5.912 1.00 77.31 106 GLY A O 1
ATOM 800 N N . GLY A 1 107 ? 23.543 6.725 -4.120 1.00 78.88 107 GLY A N 1
ATOM 801 C CA . GLY A 1 107 ? 23.257 8.162 -3.983 1.00 78.88 107 GLY A CA 1
ATOM 802 C C . GLY A 1 107 ? 22.046 8.656 -4.783 1.00 78.88 107 GLY A C 1
ATOM 803 O O . GLY A 1 107 ? 21.472 9.682 -4.423 1.00 78.88 107 GLY A O 1
ATOM 804 N N . ALA A 1 108 ? 21.604 7.905 -5.793 1.00 84.00 108 ALA A N 1
ATOM 805 C CA . ALA A 1 108 ? 20.398 8.199 -6.561 1.00 84.00 108 ALA A CA 1
ATOM 806 C C . ALA A 1 108 ? 19.138 7.644 -5.883 1.00 84.00 108 ALA A C 1
ATOM 808 O O . ALA A 1 108 ? 19.208 6.710 -5.076 1.00 84.00 108 ALA A O 1
ATOM 809 N N . VAL A 1 109 ? 17.981 8.209 -6.227 1.00 87.56 109 VAL A N 1
ATOM 810 C CA . VAL A 1 109 ? 16.670 7.731 -5.780 1.00 87.56 109 VAL A CA 1
ATOM 811 C C . VAL A 1 109 ? 15.993 7.008 -6.942 1.00 87.56 109 VAL A C 1
ATOM 813 O O . VAL A 1 109 ? 15.924 7.527 -8.049 1.00 87.56 109 VAL A O 1
ATOM 816 N N . VAL A 1 110 ? 15.484 5.804 -6.690 1.00 92.44 110 VAL A N 1
ATOM 817 C CA . VAL A 1 110 ? 14.767 4.990 -7.681 1.00 92.44 110 VAL A CA 1
ATOM 818 C C . VAL A 1 110 ? 13.344 4.783 -7.188 1.00 92.44 110 VAL A C 1
ATOM 820 O O . VAL A 1 110 ? 13.137 4.367 -6.046 1.00 92.44 110 VAL A O 1
ATOM 823 N N . ALA A 1 111 ? 12.356 5.086 -8.030 1.00 91.50 111 ALA A N 1
ATOM 824 C CA . ALA A 1 111 ? 10.964 4.792 -7.724 1.00 91.50 111 ALA A CA 1
ATOM 825 C C . ALA A 1 111 ? 10.735 3.281 -7.756 1.00 91.50 111 ALA A C 1
ATOM 827 O O . ALA A 1 111 ? 11.255 2.590 -8.623 1.00 91.50 111 ALA A O 1
ATOM 828 N N . VAL A 1 112 ? 9.920 2.783 -6.832 1.00 94.38 112 VAL A N 1
ATOM 829 C CA . VAL A 1 112 ? 9.431 1.405 -6.802 1.00 94.38 112 VAL A CA 1
ATOM 830 C C . VAL A 1 112 ? 7.914 1.466 -6.808 1.00 94.38 112 VAL A C 1
ATOM 832 O O . VAL A 1 112 ? 7.307 1.913 -5.837 1.00 94.38 112 VAL A O 1
ATOM 835 N N . ILE A 1 113 ? 7.297 1.033 -7.902 1.00 90.56 113 ILE A N 1
ATOM 836 C CA . ILE A 1 113 ? 5.849 1.017 -8.091 1.00 90.56 113 ILE A CA 1
ATOM 837 C C . ILE A 1 113 ? 5.377 -0.431 -7.995 1.00 90.56 113 ILE A C 1
ATOM 839 O O . ILE A 1 113 ? 5.772 -1.263 -8.801 1.00 90.56 113 ILE A O 1
ATOM 843 N N . ALA A 1 114 ? 4.525 -0.731 -7.024 1.00 88.19 114 ALA A N 1
ATOM 844 C CA . ALA A 1 114 ? 3.919 -2.032 -6.805 1.00 88.19 114 ALA A CA 1
ATOM 845 C C . ALA A 1 114 ? 2.469 -2.047 -7.293 1.00 88.19 114 ALA A C 1
ATOM 847 O O . ALA A 1 114 ? 1.673 -1.188 -6.916 1.00 88.19 114 ALA A O 1
ATOM 848 N N . GLY A 1 115 ? 2.117 -3.054 -8.086 1.00 80.69 115 GLY A N 1
ATOM 849 C CA . GLY A 1 115 ? 0.740 -3.353 -8.470 1.00 80.69 115 GLY A CA 1
ATOM 850 C C . GLY A 1 115 ? 0.568 -4.826 -8.840 1.00 80.69 115 GLY A C 1
ATOM 851 O O . GLY A 1 115 ? 1.549 -5.572 -8.832 1.00 80.69 115 GLY A O 1
ATOM 852 N N . PRO A 1 116 ? -0.656 -5.270 -9.162 1.00 77.25 116 PRO A N 1
ATOM 853 C CA . PRO A 1 116 ? -0.916 -6.654 -9.531 1.00 77.25 116 PRO A CA 1
ATOM 854 C C . PRO A 1 116 ? -0.141 -7.029 -10.792 1.00 77.25 116 PRO A C 1
ATOM 856 O O . PRO A 1 116 ? -0.004 -6.230 -11.725 1.00 77.25 116 PRO A O 1
ATOM 859 N N . ALA A 1 117 ? 0.360 -8.257 -10.829 1.00 81.56 117 ALA A N 1
ATOM 860 C CA . ALA A 1 117 ? 1.011 -8.767 -12.016 1.00 81.56 117 ALA A CA 1
ATOM 861 C C . ALA A 1 117 ? -0.027 -9.018 -13.126 1.00 81.56 117 ALA A C 1
ATOM 863 O O . ALA A 1 117 ? -1.116 -9.535 -12.854 1.00 81.56 117 ALA A O 1
ATOM 864 N N . PRO A 1 118 ? 0.284 -8.697 -14.396 1.00 76.94 118 PRO A N 1
ATOM 865 C CA . PRO A 1 118 ? -0.611 -9.012 -15.503 1.00 76.94 118 PRO A CA 1
ATOM 866 C C . PRO A 1 118 ? -0.963 -10.503 -15.527 1.00 76.94 118 PRO A C 1
ATOM 868 O O . PRO A 1 118 ? -0.077 -11.358 -15.440 1.00 76.94 118 PRO A O 1
ATOM 871 N N . GLY A 1 119 ? -2.261 -10.797 -15.617 1.00 75.31 119 GLY A N 1
ATOM 872 C CA . GLY A 1 119 ? -2.791 -12.163 -15.641 1.00 75.31 119 GLY A CA 1
ATOM 873 C C . GLY A 1 119 ? -2.777 -12.900 -14.297 1.00 75.31 119 GLY A C 1
ATOM 874 O O . GLY A 1 119 ? -3.190 -14.052 -14.255 1.00 75.31 119 GLY A O 1
ATOM 875 N N . ASP A 1 120 ? -2.329 -12.271 -13.206 1.00 76.50 120 ASP A N 1
ATOM 876 C CA . ASP A 1 120 ? -2.227 -12.916 -11.895 1.00 76.50 120 ASP A CA 1
ATOM 877 C C . ASP A 1 120 ? -2.379 -11.897 -10.758 1.00 76.50 120 ASP A C 1
ATOM 879 O O . ASP A 1 120 ? -1.418 -11.276 -10.307 1.00 76.50 120 ASP A O 1
ATOM 883 N N . ALA A 1 121 ? -3.610 -11.748 -10.267 1.00 67.56 121 ALA A N 1
ATOM 884 C CA . ALA A 1 121 ? -3.931 -10.821 -9.184 1.00 67.56 121 ALA A CA 1
ATOM 885 C C . ALA A 1 121 ? -3.341 -11.227 -7.818 1.00 67.56 121 ALA A C 1
ATOM 887 O O . ALA A 1 121 ? -3.392 -10.435 -6.879 1.00 67.56 121 ALA A O 1
ATOM 888 N N . LYS A 1 122 ? -2.807 -12.450 -7.682 1.00 76.62 122 LYS A N 1
ATOM 889 C CA . LYS A 1 122 ? -2.150 -12.917 -6.451 1.00 76.62 122 LYS A CA 1
ATOM 890 C C . LYS A 1 122 ? -0.650 -12.631 -6.454 1.00 76.62 122 LYS A C 1
ATOM 892 O O . LYS A 1 122 ? -0.033 -12.709 -5.396 1.00 76.62 122 LYS A O 1
ATOM 897 N N . ALA A 1 123 ? -0.088 -12.291 -7.611 1.00 80.31 123 ALA A N 1
ATOM 898 C CA . ALA A 1 123 ? 1.295 -11.884 -7.777 1.00 80.31 123 ALA A CA 1
ATOM 899 C C . ALA A 1 123 ? 1.405 -10.364 -7.931 1.00 80.31 123 ALA A C 1
ATOM 901 O O . ALA A 1 123 ? 0.480 -9.680 -8.372 1.00 80.31 123 ALA A O 1
ATOM 902 N N . THR A 1 124 ? 2.578 -9.835 -7.605 1.00 90.31 124 THR A N 1
ATOM 903 C CA . THR A 1 124 ? 2.896 -8.413 -7.748 1.00 90.31 124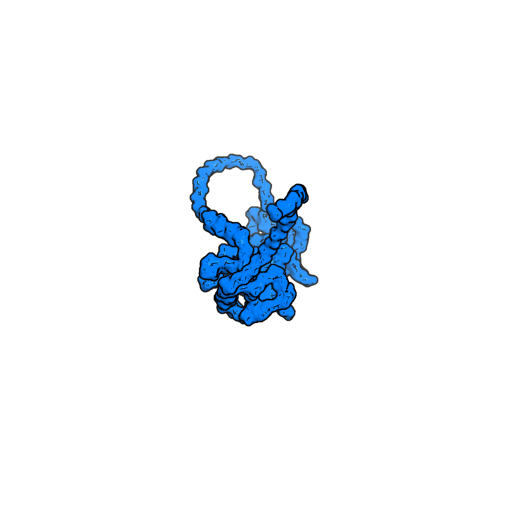 THR A CA 1
ATOM 904 C C . THR A 1 124 ? 3.876 -8.234 -8.892 1.00 90.31 124 THR A C 1
ATOM 906 O O . THR A 1 124 ? 4.829 -8.999 -9.030 1.00 90.31 124 THR A O 1
ATOM 909 N N . LEU A 1 125 ? 3.678 -7.199 -9.698 1.00 94.19 125 LEU A N 1
ATOM 910 C CA . LEU A 1 125 ? 4.722 -6.664 -10.555 1.00 94.19 125 LEU A CA 1
ATOM 911 C C . LEU A 1 125 ? 5.238 -5.374 -9.920 1.00 94.19 125 LEU A C 1
ATOM 913 O O . LEU A 1 125 ? 4.490 -4.407 -9.762 1.00 94.19 125 LEU A O 1
ATOM 917 N N . LEU A 1 126 ? 6.513 -5.380 -9.545 1.00 96.94 126 LEU A N 1
ATOM 918 C CA . LEU A 1 126 ? 7.232 -4.169 -9.183 1.00 96.94 126 LEU A CA 1
ATOM 919 C C . LEU A 1 126 ? 7.834 -3.568 -10.451 1.00 96.94 126 LEU A C 1
ATOM 921 O O . LEU A 1 126 ? 8.510 -4.271 -11.199 1.00 96.94 126 LEU A O 1
ATOM 925 N N . VAL A 1 127 ? 7.612 -2.279 -10.671 1.00 95.62 127 VAL A N 1
ATOM 926 C CA . VAL A 1 127 ? 8.289 -1.489 -11.701 1.00 95.62 127 VAL A CA 1
ATOM 927 C C . VAL A 1 127 ? 9.246 -0.549 -10.996 1.00 95.62 127 VAL A C 1
ATOM 929 O O . VAL A 1 127 ? 8.833 0.203 -10.112 1.00 95.62 127 VAL A O 1
ATOM 932 N N . LEU A 1 128 ? 10.515 -0.607 -11.370 1.00 96.19 128 LEU A N 1
ATOM 933 C CA . LEU A 1 128 ? 11.533 0.318 -10.914 1.00 96.19 128 LEU A CA 1
ATOM 934 C C . LEU A 1 128 ? 11.866 1.278 -12.036 1.00 96.19 128 LEU A C 1
ATOM 936 O O . LEU A 1 128 ? 12.014 0.852 -13.179 1.00 96.19 128 LEU A O 1
ATOM 940 N N . ASP A 1 129 ? 11.976 2.558 -11.709 1.00 93.50 129 ASP A N 1
ATOM 941 C CA . ASP A 1 129 ? 12.257 3.588 -12.699 1.00 93.50 129 ASP A CA 1
ATOM 942 C C . ASP A 1 129 ? 12.971 4.788 -12.072 1.00 93.50 129 ASP A C 1
ATOM 944 O O . ASP A 1 129 ? 12.951 4.978 -10.849 1.00 93.50 129 ASP A O 1
ATOM 948 N N . THR A 1 130 ? 13.606 5.607 -12.906 1.00 89.56 130 THR A N 1
ATOM 949 C CA . THR A 1 130 ? 14.183 6.869 -12.449 1.00 89.56 130 THR A CA 1
ATOM 950 C C . THR A 1 130 ? 13.095 7.849 -12.029 1.00 89.56 130 THR A C 1
ATOM 952 O O . THR A 1 130 ? 11.969 7.850 -12.533 1.00 89.56 130 THR A O 1
ATOM 955 N N . VAL A 1 131 ? 13.430 8.695 -11.058 1.00 77.19 131 VAL A N 1
ATOM 956 C CA . VAL A 1 131 ? 12.530 9.733 -10.564 1.00 77.19 131 VAL A CA 1
ATOM 957 C C . VAL A 1 131 ? 12.821 11.025 -11.335 1.00 77.19 131 VAL A C 1
ATOM 959 O O . VAL A 1 131 ? 13.986 11.382 -11.494 1.00 77.19 131 VAL A O 1
ATOM 962 N N . PRO A 1 132 ? 11.811 11.769 -11.819 1.00 65.50 132 PRO A N 1
ATOM 963 C CA . PRO A 1 132 ? 12.066 13.080 -12.404 1.00 65.50 132 PRO A CA 1
ATOM 964 C C . PRO A 1 132 ? 12.656 14.028 -11.349 1.00 65.50 132 PRO A C 1
ATOM 966 O O . PRO A 1 132 ? 12.181 14.077 -10.213 1.00 65.50 132 PRO A O 1
ATOM 969 N N . THR A 1 133 ? 13.631 14.849 -11.743 1.00 59.97 133 THR A N 1
ATOM 970 C CA . THR A 1 133 ? 14.470 15.682 -10.853 1.00 59.97 133 THR A CA 1
ATOM 971 C C . THR A 1 133 ? 13.676 16.569 -9.885 1.00 59.97 133 THR A C 1
ATOM 973 O O . THR A 1 133 ? 14.090 16.822 -8.757 1.00 59.97 133 THR A O 1
ATOM 976 N N . ARG A 1 134 ? 12.481 17.026 -10.285 1.00 58.44 134 ARG A N 1
ATOM 977 C CA . ARG A 1 134 ? 11.594 17.819 -9.417 1.00 58.44 134 ARG A CA 1
ATOM 978 C C . ARG A 1 134 ? 11.062 17.016 -8.223 1.00 58.44 134 ARG A C 1
ATOM 980 O O . ARG A 1 134 ? 10.972 17.555 -7.127 1.00 58.44 134 ARG A O 1
ATOM 987 N N . ALA A 1 135 ? 10.729 15.743 -8.427 1.00 59.56 135 ALA A N 1
ATOM 988 C CA . ALA A 1 135 ? 10.295 14.863 -7.348 1.00 59.56 135 ALA A CA 1
ATOM 989 C C . ALA A 1 135 ? 11.474 14.452 -6.449 1.00 59.56 135 ALA A C 1
ATOM 991 O O . ALA A 1 135 ? 11.282 14.321 -5.243 1.00 59.56 135 ALA A O 1
ATOM 992 N N . GLU A 1 136 ? 12.694 14.342 -6.987 1.00 62.00 136 GLU A N 1
ATOM 993 C CA . GLU A 1 136 ? 13.907 14.160 -6.173 1.00 62.00 136 GLU A CA 1
ATOM 994 C C . GLU A 1 136 ? 14.158 15.357 -5.245 1.00 62.00 136 GLU A C 1
ATOM 996 O O . GLU A 1 136 ? 14.377 15.167 -4.049 1.00 62.00 136 GLU A O 1
ATOM 1001 N N . ALA A 1 137 ? 14.030 16.585 -5.759 1.00 59.34 137 ALA A N 1
ATOM 1002 C CA . ALA A 1 137 ? 14.170 17.802 -4.960 1.00 59.34 137 ALA A CA 1
ATOM 1003 C C . ALA A 1 137 ? 13.108 17.903 -3.848 1.00 59.34 137 ALA A C 1
ATOM 1005 O O . ALA A 1 137 ? 13.403 18.340 -2.735 1.00 59.34 137 ALA A O 1
ATOM 1006 N N . ASP A 1 138 ? 11.871 17.473 -4.119 1.00 60.00 138 ASP A N 1
ATOM 1007 C CA . ASP A 1 138 ? 10.802 17.431 -3.114 1.00 60.00 138 ASP A CA 1
ATOM 1008 C C . ASP A 1 138 ? 11.031 16.347 -2.048 1.00 60.00 138 ASP A C 1
ATOM 1010 O O . ASP A 1 138 ? 10.618 16.523 -0.899 1.00 60.00 138 ASP A O 1
ATOM 1014 N N . LEU A 1 139 ? 11.683 15.235 -2.403 1.00 6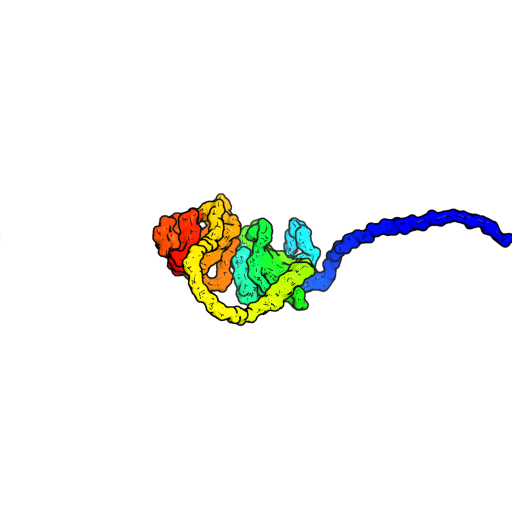0.75 139 LEU A N 1
ATOM 1015 C CA . LEU A 1 139 ? 12.086 14.196 -1.452 1.00 60.75 139 LEU A CA 1
ATOM 1016 C C . LEU A 1 139 ? 13.246 14.667 -0.569 1.00 60.75 139 LEU A C 1
ATOM 1018 O O . LEU A 1 139 ? 13.156 14.539 0.649 1.00 60.75 139 LEU A O 1
ATOM 1022 N N . GLN A 1 140 ? 14.275 15.281 -1.158 1.00 61.75 140 GLN A N 1
ATOM 1023 C CA . GLN A 1 140 ? 15.413 15.852 -0.425 1.00 61.75 140 GLN A CA 1
ATOM 1024 C C . GLN A 1 140 ? 14.954 16.917 0.578 1.00 61.75 140 GLN A C 1
ATOM 1026 O O . GLN A 1 140 ? 15.244 16.815 1.767 1.00 61.75 140 GLN A O 1
ATOM 1031 N N . ARG A 1 141 ? 14.106 17.857 0.141 1.00 57.34 141 ARG A N 1
ATOM 1032 C CA . ARG A 1 141 ? 13.569 18.922 1.003 1.00 57.34 141 ARG A CA 1
ATOM 1033 C C . ARG A 1 141 ? 12.775 18.391 2.203 1.00 57.34 141 ARG A C 1
ATOM 1035 O O . ARG A 1 141 ? 12.693 19.069 3.219 1.00 57.34 141 ARG A O 1
ATOM 1042 N N . ARG A 1 142 ? 12.149 17.212 2.096 1.00 54.25 142 ARG A N 1
ATOM 1043 C CA . ARG A 1 142 ? 11.403 16.580 3.201 1.00 54.25 142 ARG A CA 1
ATOM 1044 C C . ARG A 1 142 ? 12.318 15.888 4.206 1.00 54.25 142 ARG A C 1
ATOM 1046 O O . ARG A 1 142 ? 11.986 15.874 5.384 1.00 54.25 142 ARG A O 1
ATOM 1053 N N . GLU A 1 143 ? 13.432 15.324 3.754 1.00 53.09 143 GLU A N 1
ATOM 1054 C CA . GLU A 1 143 ? 14.421 14.666 4.618 1.00 53.09 143 GLU A CA 1
ATOM 1055 C C . GLU A 1 143 ? 15.245 15.690 5.416 1.00 53.09 143 GLU A C 1
ATOM 1057 O O . GLU A 1 143 ? 15.580 15.453 6.577 1.00 53.09 143 GLU A O 1
ATOM 1062 N N . ASP A 1 144 ? 15.452 16.880 4.841 1.00 42.16 144 ASP A N 1
ATOM 1063 C CA . ASP A 1 144 ? 16.074 18.026 5.516 1.00 42.16 144 ASP A CA 1
ATOM 1064 C C . ASP A 1 144 ? 15.199 18.623 6.637 1.00 42.16 144 ASP A C 1
ATOM 1066 O O . ASP A 1 144 ? 15.708 19.290 7.542 1.00 42.16 144 ASP A O 1
ATOM 1070 N N . ILE A 1 145 ? 13.886 18.349 6.645 1.00 34.56 145 ILE A N 1
ATOM 1071 C CA . ILE A 1 145 ? 13.002 18.667 7.776 1.00 34.56 145 ILE A CA 1
ATOM 1072 C C . ILE A 1 145 ? 13.213 17.599 8.859 1.00 34.56 145 ILE A C 1
ATOM 1074 O O . ILE A 1 145 ? 12.373 16.732 9.103 1.00 34.56 145 ILE A O 1
ATOM 1078 N N . ARG A 1 146 ? 14.350 17.669 9.559 1.00 34.34 146 ARG A N 1
ATOM 1079 C CA . ARG A 1 146 ? 14.473 17.036 10.876 1.00 34.34 146 ARG A CA 1
ATOM 1080 C C . ARG A 1 146 ? 13.536 17.754 11.835 1.00 34.34 146 ARG A C 1
ATOM 1082 O O . ARG A 1 146 ? 13.718 18.936 12.118 1.00 34.34 146 ARG A O 1
ATOM 1089 N N . ILE A 1 147 ? 12.571 17.025 12.387 1.00 29.05 147 ILE A N 1
ATOM 1090 C CA . ILE A 1 147 ? 11.843 17.468 13.576 1.00 29.05 147 ILE A CA 1
ATOM 1091 C C . ILE A 1 147 ? 12.845 17.500 14.733 1.00 29.05 147 ILE A C 1
ATOM 1093 O O . ILE A 1 147 ? 13.093 16.489 15.384 1.00 29.05 147 ILE A O 1
ATOM 1097 N N . THR A 1 148 ? 13.439 18.660 14.999 1.00 28.12 148 THR A N 1
ATOM 1098 C CA . THR A 1 148 ? 13.844 18.973 16.367 1.00 28.12 148 THR A CA 1
ATOM 1099 C C . THR A 1 148 ? 12.560 19.262 17.149 1.00 28.12 148 THR A C 1
ATOM 1101 O O . THR A 1 148 ? 11.718 20.035 16.680 1.00 28.12 148 THR A O 1
ATOM 1104 N N . PRO A 1 149 ? 12.331 18.627 18.311 1.00 28.48 149 PRO A N 1
ATOM 1105 C CA . PRO A 1 149 ? 11.164 18.937 19.119 1.00 28.48 149 PRO A CA 1
ATOM 1106 C C . PRO A 1 149 ? 11.317 20.364 19.652 1.00 28.48 149 PRO A C 1
ATOM 1108 O O . PRO A 1 149 ? 12.074 20.623 20.585 1.00 28.48 149 PRO A O 1
ATOM 1111 N N . LYS A 1 150 ? 10.601 21.313 19.045 1.00 27.16 150 LYS A N 1
ATOM 1112 C CA . LYS A 1 150 ? 10.431 22.650 19.607 1.00 27.16 150 LYS A CA 1
ATOM 1113 C C . LYS A 1 150 ? 9.398 22.549 20.725 1.00 27.16 150 LYS A C 1
ATOM 1115 O O . LYS A 1 150 ? 8.198 22.545 20.469 1.00 27.16 150 LYS A O 1
ATOM 1120 N N . VAL A 1 151 ? 9.872 22.439 21.964 1.00 33.34 151 VAL A N 1
ATOM 1121 C CA . VAL A 1 151 ? 9.035 22.663 23.146 1.00 33.34 151 VAL A CA 1
ATOM 1122 C C . VAL A 1 151 ? 8.572 24.120 23.103 1.00 33.34 151 VAL A C 1
ATOM 1124 O O . VAL A 1 151 ? 9.391 25.034 23.174 1.00 33.34 151 VAL A O 1
ATOM 1127 N N . SER A 1 152 ? 7.265 24.336 22.964 1.00 28.86 152 SER A N 1
ATOM 1128 C CA . SER A 1 152 ? 6.630 25.632 23.214 1.00 28.86 152 SER A CA 1
ATOM 1129 C C . SER A 1 152 ? 5.856 25.563 24.542 1.00 28.86 152 SER A C 1
ATOM 1131 O O . SER A 1 152 ? 5.210 24.543 24.789 1.00 28.86 152 SER A O 1
ATOM 1133 N N . PRO A 1 153 ? 5.934 26.591 25.414 1.00 39.00 153 PRO A N 1
ATOM 1134 C CA . PRO A 1 153 ? 5.333 26.569 26.754 1.00 39.00 153 PRO A CA 1
ATOM 1135 C C . PRO A 1 153 ? 3.795 26.485 26.742 1.00 39.00 153 PRO A C 1
ATOM 1137 O O . PRO A 1 153 ? 3.173 26.880 25.753 1.00 39.00 153 PRO A O 1
ATOM 1140 N N . PRO A 1 154 ? 3.166 26.014 27.838 1.00 41.41 154 PRO A N 1
ATOM 1141 C CA . PRO A 1 154 ? 1.739 25.717 27.872 1.00 41.41 154 PRO A CA 1
ATOM 1142 C C . PRO A 1 154 ? 0.910 27.003 27.948 1.00 41.41 154 PRO A C 1
ATOM 1144 O O . PRO A 1 154 ? 1.011 27.765 28.908 1.00 41.41 154 PRO A O 1
ATOM 1147 N N . ALA A 1 155 ? 0.049 27.226 26.954 1.00 35.31 155 ALA A N 1
ATOM 1148 C CA . ALA A 1 155 ? -1.047 28.179 27.073 1.00 35.31 155 ALA A CA 1
ATOM 1149 C C . ALA A 1 155 ? -2.234 27.502 27.780 1.00 35.31 155 ALA A C 1
ATOM 1151 O O . ALA A 1 155 ? -2.641 26.396 27.425 1.00 35.31 155 ALA A O 1
ATOM 1152 N N . ALA A 1 156 ? -2.738 28.175 28.813 1.00 43.75 156 ALA A N 1
ATOM 1153 C CA . ALA A 1 156 ? -3.830 27.765 29.691 1.00 43.75 156 ALA A CA 1
ATOM 1154 C C . ALA A 1 156 ? -5.194 27.659 28.956 1.00 43.75 156 ALA A C 1
ATOM 1156 O O . ALA A 1 156 ? -5.331 28.136 27.827 1.00 43.75 156 ALA A O 1
ATOM 1157 N N . PRO A 1 157 ? -6.210 27.016 29.565 1.00 47.66 157 PRO A N 1
ATOM 1158 C CA . PRO A 1 157 ? -7.306 26.384 28.844 1.00 47.66 157 PRO A CA 1
ATOM 1159 C C . PRO A 1 157 ? -8.428 27.373 28.534 1.00 47.66 157 PRO A C 1
ATOM 1161 O O . PRO A 1 157 ? -8.945 28.027 29.437 1.00 47.66 157 PRO A O 1
ATOM 1164 N N . ASN A 1 158 ? -8.883 27.406 27.279 1.00 43.03 158 ASN A N 1
ATOM 1165 C CA . ASN A 1 158 ? -10.193 27.960 26.961 1.00 43.03 158 ASN A CA 1
ATOM 1166 C C . ASN A 1 158 ? -11.138 26.825 26.557 1.00 43.03 158 ASN A C 1
ATOM 1168 O O . ASN A 1 158 ? -11.007 26.206 25.503 1.00 43.03 158 ASN A O 1
ATOM 1172 N N . ARG A 1 159 ? -12.065 26.523 27.466 1.00 50.19 159 ARG A N 1
ATOM 1173 C CA . ARG A 1 159 ? -13.130 25.534 27.328 1.00 50.19 159 ARG A CA 1
ATOM 1174 C C . ARG A 1 159 ? -14.276 26.171 26.540 1.00 50.19 159 ARG A C 1
ATOM 1176 O O . ARG A 1 159 ? -15.129 26.816 27.134 1.00 50.19 159 ARG A O 1
ATOM 1183 N N . ALA A 1 160 ? -14.304 25.963 25.225 1.00 39.56 160 ALA A N 1
ATOM 1184 C CA . ALA A 1 160 ? -15.509 26.089 24.404 1.00 39.56 160 ALA A CA 1
ATOM 1185 C C . ALA A 1 160 ? -15.330 25.343 23.066 1.00 39.56 160 ALA A C 1
ATOM 1187 O O . ALA A 1 160 ? -14.540 25.748 22.222 1.00 39.56 160 ALA A O 1
ATOM 1188 N N . SER A 1 161 ? -16.103 24.264 22.906 1.00 39.53 161 SER A N 1
ATOM 1189 C CA . SER A 1 161 ? -16.386 23.530 21.662 1.00 39.53 161 SER A CA 1
ATOM 1190 C C . SER A 1 161 ? -15.194 22.954 20.890 1.00 39.53 161 SER A C 1
ATOM 1192 O O . SER A 1 161 ? -14.823 23.421 19.815 1.00 39.53 161 SER A O 1
ATOM 1194 N N . GLU A 1 162 ? -14.679 21.834 21.393 1.00 41.28 162 GLU A N 1
ATOM 1195 C CA . GLU A 1 162 ? -13.863 20.896 20.624 1.00 41.28 162 GLU A CA 1
ATOM 1196 C C . GLU A 1 162 ? -14.767 20.215 19.581 1.00 41.28 162 GLU A C 1
ATOM 1198 O O . GLU A 1 162 ? -15.456 19.227 19.836 1.00 41.28 162 GLU A O 1
ATOM 1203 N N . THR A 1 163 ? -14.859 20.825 18.400 1.00 41.22 163 THR A N 1
ATOM 1204 C CA . THR A 1 163 ? -15.430 20.173 17.224 1.00 41.22 163 THR A CA 1
ATOM 1205 C C . THR A 1 163 ? -14.500 19.019 16.868 1.00 41.22 163 THR A C 1
ATOM 1207 O O . THR A 1 163 ? -13.457 19.215 16.251 1.00 41.22 163 THR A O 1
ATOM 1210 N N . VAL A 1 164 ? -14.836 17.810 17.327 1.00 51.78 164 VAL A N 1
ATOM 1211 C CA . VAL A 1 164 ? -14.105 16.591 16.963 1.00 51.78 164 VAL A CA 1
ATOM 1212 C C . VAL A 1 164 ? -14.088 16.528 15.439 1.00 51.78 164 VAL A C 1
ATOM 1214 O O . VAL A 1 164 ? -15.133 16.377 14.803 1.00 51.78 164 VAL A O 1
ATOM 1217 N N . ASN A 1 165 ? -12.908 16.709 14.853 1.00 63.47 165 ASN A N 1
ATOM 1218 C CA . ASN A 1 165 ? -12.685 16.693 13.414 1.00 63.47 165 ASN A CA 1
ATOM 1219 C C . ASN A 1 165 ? -12.810 15.247 12.901 1.00 63.47 165 ASN A C 1
ATOM 1221 O O . ASN A 1 165 ? -11.818 14.578 12.622 1.00 63.47 165 ASN A O 1
ATOM 1225 N N . VAL A 1 166 ? -14.041 14.727 12.868 1.00 72.56 166 VAL A N 1
ATOM 1226 C CA . VAL A 1 166 ? -14.361 13.394 12.354 1.00 72.56 166 VAL A CA 1
ATOM 1227 C C . VAL A 1 166 ? -14.282 13.437 10.825 1.00 72.56 166 VAL A C 1
ATOM 1229 O O . VAL A 1 166 ? -14.980 14.249 10.212 1.00 72.56 166 VAL A O 1
ATOM 1232 N N . PRO A 1 167 ? -13.489 12.561 10.176 1.00 83.62 167 PRO A N 1
ATOM 1233 C CA . PRO A 1 167 ? -13.470 12.462 8.721 1.00 83.62 167 PRO A CA 1
ATOM 1234 C C . PRO A 1 167 ? -14.880 12.229 8.152 1.00 83.62 167 PRO A C 1
ATOM 1236 O O . PRO A 1 167 ? -15.670 11.502 8.761 1.00 83.62 167 PRO A O 1
ATOM 1239 N N . PRO A 1 168 ? -15.230 12.798 6.985 1.00 84.44 168 PRO A N 1
ATOM 1240 C CA . PRO A 1 168 ? -16.581 12.680 6.445 1.00 84.44 168 PRO A CA 1
ATOM 1241 C C . PRO A 1 168 ? -16.907 11.236 6.036 1.00 84.44 168 PRO A C 1
ATOM 1243 O O . PRO A 1 168 ? -16.158 10.612 5.281 1.00 84.44 168 PRO A O 1
ATOM 1246 N N . PHE A 1 169 ? -18.061 10.727 6.478 1.00 83.00 169 PHE A N 1
ATOM 1247 C CA . PHE A 1 169 ? -18.608 9.446 6.027 1.00 83.00 169 PHE A CA 1
ATOM 1248 C C . PHE A 1 169 ? -19.221 9.603 4.629 1.00 83.00 169 PHE A C 1
ATOM 1250 O O . PHE A 1 169 ? -20.142 10.394 4.440 1.00 83.00 169 PHE A O 1
ATOM 1257 N N . ARG A 1 170 ? -18.698 8.871 3.638 1.00 84.81 170 ARG A N 1
ATOM 1258 C CA . ARG A 1 170 ? -19.084 9.041 2.222 1.00 84.81 170 ARG A CA 1
ATOM 1259 C C . ARG A 1 170 ? -20.080 7.999 1.725 1.00 84.81 170 ARG A C 1
ATOM 1261 O O . ARG A 1 170 ? -20.936 8.316 0.906 1.00 84.81 170 ARG A O 1
ATOM 1268 N N . ARG A 1 171 ? -19.933 6.754 2.174 1.00 86.50 171 ARG A N 1
ATOM 1269 C CA . ARG A 1 171 ? -20.743 5.599 1.767 1.00 86.50 171 ARG A CA 1
ATOM 1270 C C . ARG A 1 171 ? -20.586 4.475 2.781 1.00 86.50 171 ARG A C 1
ATOM 1272 O O . ARG A 1 171 ? -19.598 4.440 3.510 1.00 86.50 171 ARG A O 1
ATOM 1279 N N . SER A 1 172 ? -21.520 3.529 2.773 1.00 81.88 172 SER A N 1
ATOM 1280 C CA . SER A 1 172 ? -21.380 2.312 3.572 1.00 81.88 172 SER A CA 1
ATOM 1281 C C . SER A 1 172 ? -20.254 1.422 3.045 1.00 81.88 172 SER A C 1
ATOM 128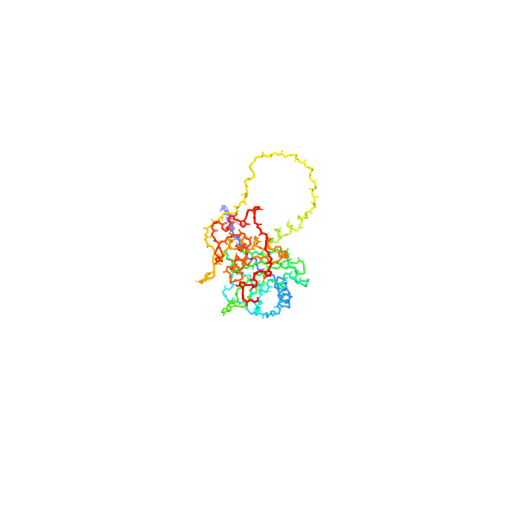3 O O . SER A 1 172 ? -20.102 1.264 1.832 1.00 81.88 172 SER A O 1
ATOM 1285 N N . LEU A 1 173 ? -19.464 0.857 3.963 1.00 90.75 173 LEU A N 1
ATOM 1286 C CA . LEU A 1 173 ? -18.344 -0.027 3.646 1.00 90.75 173 LEU A CA 1
ATOM 1287 C C . LEU A 1 173 ? -18.624 -1.432 4.176 1.00 90.75 173 LEU A C 1
ATOM 1289 O O . LEU A 1 173 ? -18.839 -1.612 5.371 1.00 90.75 173 LEU A O 1
ATOM 1293 N N . ALA A 1 174 ? -18.617 -2.425 3.297 1.00 83.25 174 ALA A N 1
ATOM 1294 C CA . ALA A 1 174 ? -18.895 -3.814 3.624 1.00 83.25 174 ALA A CA 1
ATOM 1295 C C . ALA A 1 174 ? -18.095 -4.748 2.714 1.00 83.25 174 ALA A C 1
ATOM 1297 O O . ALA A 1 174 ? -17.585 -4.337 1.667 1.00 83.25 174 ALA A O 1
ATOM 1298 N N . LEU A 1 175 ? -18.038 -6.024 3.099 1.00 77.44 175 LEU A N 1
ATOM 1299 C CA . LEU A 1 175 ? -17.524 -7.070 2.228 1.00 77.44 175 LEU A CA 1
ATOM 1300 C C . LEU A 1 175 ? -18.418 -7.167 0.983 1.00 77.44 175 LEU A C 1
ATOM 1302 O O . LEU A 1 175 ? -19.621 -7.395 1.097 1.00 77.44 175 LEU A O 1
ATOM 1306 N N . ALA A 1 176 ? -17.825 -6.982 -0.192 1.00 69.25 176 ALA A N 1
ATOM 1307 C CA . ALA A 1 176 ? -18.522 -6.976 -1.474 1.00 69.25 176 ALA A CA 1
ATOM 1308 C C . ALA A 1 176 ? -17.714 -7.730 -2.538 1.00 69.25 176 ALA A C 1
ATOM 1310 O O . ALA A 1 176 ? -16.538 -8.035 -2.342 1.00 69.25 176 ALA A O 1
ATOM 1311 N N . SER A 1 177 ? -18.353 -8.034 -3.668 1.00 63.12 177 SER A N 1
ATOM 1312 C CA . SER A 1 177 ? -17.710 -8.599 -4.859 1.00 63.12 177 SER A CA 1
ATOM 1313 C C . SER A 1 177 ? -18.010 -7.703 -6.068 1.00 63.12 177 SER A C 1
ATOM 1315 O O . SER A 1 177 ? -19.165 -7.652 -6.488 1.00 63.12 177 SER A O 1
ATOM 1317 N N . PRO A 1 178 ? -17.016 -6.986 -6.625 1.00 68.62 178 PRO A N 1
ATOM 1318 C CA . PRO A 1 178 ? -15.633 -6.880 -6.148 1.00 68.62 178 PRO A CA 1
ATOM 1319 C C . PRO A 1 178 ? -15.538 -6.195 -4.774 1.00 68.62 178 PRO A C 1
ATOM 1321 O O . PRO A 1 178 ? -16.443 -5.463 -4.371 1.00 68.62 178 PRO A O 1
ATOM 1324 N N . HIS A 1 179 ? -14.438 -6.436 -4.056 1.00 71.50 179 HIS A N 1
ATOM 1325 C CA . HIS A 1 179 ? -14.184 -5.795 -2.766 1.00 71.50 179 HIS A CA 1
ATOM 1326 C C . HIS A 1 179 ? -14.233 -4.273 -2.901 1.00 71.50 179 HIS A C 1
ATOM 1328 O O . HIS A 1 179 ? -13.688 -3.713 -3.854 1.00 71.50 179 HIS A O 1
ATOM 1334 N N . LEU A 1 180 ? -14.857 -3.600 -1.930 1.00 64.44 180 LEU A N 1
ATOM 1335 C CA . LEU A 1 180 ? -14.830 -2.144 -1.891 1.00 64.44 180 LEU A CA 1
ATOM 1336 C C . LEU A 1 180 ? -13.410 -1.672 -1.623 1.00 64.44 180 LEU A C 1
ATOM 1338 O O . LEU A 1 180 ? -12.716 -2.223 -0.774 1.00 64.44 180 LEU A O 1
ATOM 1342 N N . ASN A 1 181 ? -13.000 -0.614 -2.302 1.00 74.62 181 ASN A N 1
ATOM 1343 C CA . ASN A 1 181 ? -11.694 -0.022 -2.098 1.00 74.62 181 ASN A CA 1
ATOM 1344 C C . ASN A 1 181 ? -11.747 1.499 -2.206 1.00 74.62 181 ASN A C 1
ATOM 1346 O O . ASN A 1 181 ? -12.693 2.054 -2.774 1.00 74.62 181 ASN A O 1
ATOM 1350 N N . GLY A 1 182 ? -10.736 2.164 -1.656 1.00 67.62 182 GLY A N 1
ATOM 1351 C CA . GLY A 1 182 ? -10.617 3.617 -1.702 1.00 67.62 182 GLY A CA 1
ATOM 1352 C C . GLY A 1 182 ? -10.070 4.225 -0.418 1.00 67.62 182 GLY A C 1
ATOM 1353 O O . GLY A 1 182 ? -9.740 3.541 0.549 1.00 67.62 182 GLY A O 1
ATOM 1354 N N . GLU A 1 183 ? -9.979 5.551 -0.428 1.00 76.00 183 GLU A N 1
ATOM 1355 C CA . GLU A 1 183 ? -9.454 6.342 0.686 1.00 76.00 183 GLU A CA 1
ATOM 1356 C C . GLU A 1 183 ? -10.290 6.197 1.968 1.00 76.00 183 GLU A C 1
ATOM 1358 O O . GLU A 1 183 ? -9.749 6.163 3.068 1.00 76.00 183 GLU A O 1
ATOM 1363 N N . ASP A 1 184 ? -11.607 6.046 1.831 1.00 78.38 184 ASP A N 1
ATOM 1364 C CA . ASP A 1 184 ? -12.523 5.804 2.947 1.00 78.38 184 ASP A CA 1
ATOM 1365 C C . ASP A 1 184 ? -12.255 4.461 3.646 1.00 78.38 184 ASP A C 1
ATOM 1367 O O . ASP A 1 184 ? -12.264 4.388 4.875 1.00 78.38 184 ASP A O 1
ATOM 1371 N N . VAL A 1 185 ? -11.942 3.417 2.876 1.00 83.25 185 VAL A N 1
ATOM 1372 C CA . VAL A 1 185 ? -11.540 2.104 3.400 1.00 83.25 185 VAL A CA 1
ATOM 1373 C C . VAL A 1 185 ? -10.170 2.170 4.077 1.00 83.25 185 VAL A C 1
ATOM 1375 O O . VAL A 1 185 ? -9.991 1.585 5.144 1.00 83.25 185 VAL A O 1
ATOM 1378 N N . ARG A 1 186 ? -9.213 2.909 3.507 1.00 82.19 186 ARG A N 1
ATOM 1379 C CA . ARG A 1 186 ? -7.884 3.080 4.111 1.00 82.19 186 ARG A CA 1
ATOM 1380 C C . ARG A 1 186 ? -7.967 3.805 5.455 1.00 82.19 186 ARG A C 1
ATOM 1382 O O . ARG A 1 186 ? -7.420 3.314 6.438 1.00 82.19 186 ARG A O 1
ATOM 1389 N N . LEU A 1 187 ? -8.708 4.914 5.519 1.00 85.69 187 LEU A N 1
ATOM 1390 C CA . LEU A 1 187 ? -8.939 5.665 6.760 1.00 85.69 187 LEU A CA 1
ATOM 1391 C C . LEU A 1 187 ? -9.614 4.803 7.834 1.00 85.69 187 LEU A C 1
ATOM 1393 O O . LEU A 1 187 ? -9.211 4.835 8.996 1.00 85.69 187 LEU A O 1
ATOM 1397 N N . LEU A 1 188 ? -10.611 4.001 7.444 1.00 93.12 188 LEU A N 1
ATOM 1398 C CA . LEU A 1 188 ? -11.237 3.010 8.321 1.00 93.12 188 LEU A CA 1
ATOM 1399 C C . LEU A 1 188 ? -10.196 2.047 8.910 1.00 93.12 188 LEU A C 1
ATOM 1401 O O . LEU A 1 188 ? -10.152 1.853 10.122 1.00 93.12 188 LEU A O 1
ATOM 1405 N N . GLN A 1 189 ? -9.374 1.428 8.063 1.00 91.25 189 GLN A N 1
ATOM 1406 C CA . GLN A 1 189 ? -8.386 0.430 8.479 1.00 91.25 189 GLN A CA 1
ATOM 1407 C C . GLN A 1 189 ? -7.299 1.030 9.374 1.00 91.25 189 GLN A C 1
ATOM 1409 O O . GLN A 1 189 ? -6.962 0.437 10.395 1.00 91.25 189 GLN A O 1
ATOM 1414 N N . GLU A 1 190 ? -6.780 2.210 9.032 1.00 86.94 190 GLU A N 1
ATOM 1415 C CA . GLU A 1 190 ? -5.792 2.925 9.847 1.00 86.94 190 GLU A CA 1
ATOM 1416 C C . GLU A 1 190 ? -6.342 3.217 11.239 1.00 86.94 190 GLU A C 1
ATOM 1418 O O . GLU A 1 190 ? -5.700 2.897 12.241 1.00 86.94 190 GLU A O 1
ATOM 1423 N N . ARG A 1 191 ? -7.580 3.713 11.316 1.00 92.94 191 ARG A N 1
ATOM 1424 C CA . ARG A 1 191 ? -8.209 3.976 12.605 1.00 92.94 191 ARG A CA 1
ATOM 1425 C C . ARG A 1 191 ? -8.475 2.696 13.399 1.00 92.94 191 ARG A C 1
ATOM 1427 O O . ARG A 1 191 ? -8.287 2.685 14.612 1.00 92.94 191 ARG A O 1
ATOM 1434 N N . LEU A 1 192 ? -8.865 1.602 12.745 1.00 92.38 192 LEU A N 1
ATOM 1435 C CA . LEU A 1 192 ? -9.022 0.301 13.406 1.00 92.38 192 LEU A CA 1
ATOM 1436 C C . LEU A 1 192 ? -7.693 -0.227 13.964 1.00 92.38 192 LEU A C 1
ATOM 1438 O O . LEU A 1 192 ? -7.684 -0.749 15.073 1.00 92.38 192 LEU A O 1
ATOM 1442 N N . ILE A 1 193 ? -6.583 -0.068 13.238 1.00 86.19 193 ILE A N 1
ATOM 1443 C CA . ILE A 1 193 ? -5.231 -0.451 13.687 1.00 86.19 193 ILE A CA 1
ATOM 1444 C C . ILE A 1 193 ? -4.834 0.341 14.939 1.00 86.19 193 ILE A C 1
ATOM 1446 O O . ILE A 1 193 ? -4.348 -0.247 15.908 1.00 86.19 193 ILE A O 1
ATOM 1450 N N . GLU A 1 194 ? -5.080 1.655 14.941 1.00 85.38 194 GLU A N 1
ATOM 1451 C CA . GLU A 1 194 ? -4.836 2.522 16.099 1.00 85.38 194 GLU A CA 1
ATOM 1452 C C . GLU A 1 194 ? -5.646 2.080 17.322 1.00 85.38 194 GLU A C 1
ATOM 1454 O O . GLU A 1 194 ? -5.092 1.901 18.409 1.00 85.38 194 GLU A O 1
ATOM 1459 N N . VAL A 1 195 ? -6.953 1.867 17.141 1.00 88.69 195 VAL A N 1
ATOM 1460 C CA . VAL A 1 195 ? -7.873 1.463 18.214 1.00 88.69 195 VAL A CA 1
ATOM 1461 C C . VAL A 1 195 ? -7.540 0.059 18.733 1.00 88.69 195 VAL A C 1
ATOM 1463 O O . VAL A 1 195 ? -7.607 -0.182 19.938 1.00 88.69 195 VAL A O 1
ATOM 1466 N N . ALA A 1 196 ? -7.106 -0.848 17.857 1.00 84.75 196 ALA A N 1
ATOM 1467 C CA . ALA A 1 196 ? -6.676 -2.199 18.217 1.00 84.75 196 ALA A CA 1
ATOM 1468 C C . ALA A 1 196 ? -5.282 -2.260 18.867 1.00 84.75 196 ALA A C 1
ATOM 1470 O O . ALA A 1 196 ? -4.835 -3.339 19.261 1.00 84.75 196 ALA A O 1
ATOM 1471 N N . ARG A 1 197 ? -4.570 -1.123 18.960 1.00 81.38 197 ARG A N 1
ATOM 1472 C CA . ARG A 1 197 ? -3.188 -1.028 19.466 1.00 81.38 197 ARG A CA 1
ATOM 1473 C C . ARG A 1 197 ? -2.221 -1.983 18.754 1.00 81.38 197 ARG A C 1
ATOM 1475 O O . ARG A 1 197 ? -1.261 -2.469 19.351 1.00 81.38 197 ARG A O 1
ATOM 1482 N N . ILE A 1 198 ? -2.467 -2.248 17.473 1.00 66.19 198 ILE A N 1
ATOM 1483 C CA . ILE A 1 198 ? -1.578 -3.067 16.647 1.00 66.19 198 ILE A CA 1
ATOM 1484 C C . ILE A 1 198 ? -0.295 -2.252 16.380 1.00 66.19 198 ILE A C 1
ATOM 1486 O O . ILE A 1 198 ? -0.387 -1.043 16.143 1.00 66.19 198 ILE A O 1
ATOM 1490 N N . PRO A 1 199 ? 0.909 -2.864 16.425 1.00 58.06 199 PRO A N 1
ATOM 1491 C CA . PRO A 1 199 ? 2.163 -2.148 16.206 1.00 58.06 199 PRO A CA 1
ATOM 1492 C C . PRO A 1 199 ? 2.152 -1.306 14.925 1.00 58.06 199 PRO A C 1
ATOM 1494 O O . PRO A 1 199 ? 1.770 -1.784 13.849 1.00 58.06 199 PRO A O 1
ATOM 1497 N N . ARG A 1 200 ? 2.605 -0.050 15.045 1.00 43.81 200 ARG A N 1
ATOM 1498 C CA . ARG A 1 200 ? 2.697 0.901 13.926 1.00 43.81 200 ARG A CA 1
ATOM 1499 C C . ARG A 1 200 ? 3.525 0.289 12.788 1.00 43.81 200 ARG A C 1
ATOM 1501 O O . ARG A 1 200 ? 4.628 -0.191 13.024 1.00 43.81 200 ARG A O 1
ATOM 1508 N N . GLY A 1 201 ? 2.992 0.319 11.564 1.00 40.78 201 GLY A N 1
ATOM 1509 C CA . GLY A 1 201 ? 3.648 -0.219 10.358 1.00 40.78 201 GLY A CA 1
ATOM 1510 C C . GLY A 1 201 ? 2.816 -1.229 9.555 1.00 40.78 201 GLY A C 1
ATOM 1511 O O . GLY A 1 201 ? 3.191 -1.574 8.439 1.00 40.78 201 GLY A O 1
ATOM 1512 N N . THR A 1 202 ? 1.667 -1.663 10.079 1.00 56.78 202 THR A N 1
ATOM 1513 C CA . THR A 1 202 ? 0.708 -2.592 9.438 1.00 56.78 202 THR A CA 1
ATOM 1514 C C . THR A 1 202 ? -0.374 -1.898 8.598 1.00 56.78 202 THR A C 1
ATOM 1516 O O . THR A 1 202 ? -1.396 -2.512 8.327 1.00 56.78 202 THR A O 1
ATOM 1519 N N . GLY A 1 203 ? -0.161 -0.632 8.209 1.00 60.88 203 GLY A N 1
ATOM 1520 C CA . GLY A 1 203 ? -1.171 0.285 7.651 1.00 60.88 203 GLY A CA 1
ATOM 1521 C C . GLY A 1 203 ? -2.156 -0.308 6.632 1.00 60.88 203 GLY A C 1
ATOM 1522 O O . GLY A 1 203 ? -1.848 -1.266 5.926 1.00 60.88 203 GLY A O 1
ATOM 1523 N N . GLY A 1 204 ? -3.343 0.299 6.552 1.00 68.19 204 GLY A N 1
ATOM 1524 C CA . GLY A 1 204 ? -4.429 -0.161 5.689 1.00 68.19 204 GLY A CA 1
ATOM 1525 C C . GLY A 1 204 ? -4.047 -0.227 4.208 1.00 68.19 204 GLY A C 1
ATOM 1526 O O . GLY A 1 204 ? -3.427 0.689 3.668 1.00 68.19 204 GLY A O 1
ATOM 1527 N N . ASP A 1 205 ? -4.440 -1.308 3.540 1.00 68.00 205 ASP A N 1
ATOM 1528 C CA . ASP A 1 205 ? -4.243 -1.517 2.102 1.00 68.00 205 ASP A CA 1
ATOM 1529 C C . ASP A 1 205 ? -5.295 -0.800 1.236 1.00 68.00 205 ASP A C 1
ATOM 1531 O O . ASP A 1 205 ? -5.142 -0.721 0.016 1.00 68.00 205 ASP A O 1
ATOM 1535 N N . GLY A 1 206 ? -6.341 -0.249 1.860 1.00 78.94 206 GLY A N 1
ATOM 1536 C CA . GLY A 1 206 ? -7.453 0.410 1.190 1.00 78.94 206 GLY A CA 1
ATOM 1537 C C . GLY A 1 206 ? -8.460 -0.551 0.562 1.00 78.94 206 GLY A C 1
ATOM 1538 O O . GLY A 1 206 ? -9.297 -0.079 -0.205 1.00 78.94 206 GLY A O 1
ATOM 1539 N N . TRP A 1 207 ? -8.409 -1.852 0.874 1.00 75.06 207 TRP A N 1
ATOM 1540 C CA . TRP A 1 207 ? -9.318 -2.891 0.383 1.00 75.06 207 TRP A CA 1
ATOM 1541 C C . TRP A 1 207 ? -10.163 -3.499 1.502 1.00 75.06 207 TRP A C 1
ATOM 1543 O O . TRP A 1 207 ? -9.669 -4.054 2.478 1.00 75.06 207 TRP A O 1
ATOM 1553 N N . TYR A 1 208 ? -11.479 -3.474 1.330 1.00 80.75 208 TYR A N 1
ATOM 1554 C CA . TYR A 1 208 ? -12.420 -4.039 2.282 1.00 80.75 208 TYR A CA 1
ATOM 1555 C C . TYR A 1 208 ? -12.552 -5.544 2.038 1.00 80.75 208 TYR A C 1
ATOM 1557 O O . TYR A 1 208 ? -13.496 -6.016 1.401 1.00 80.75 208 TYR A O 1
ATOM 1565 N N . GLY A 1 209 ? -11.562 -6.295 2.517 1.00 78.88 209 GLY A N 1
ATOM 1566 C CA . GLY A 1 209 ? -11.524 -7.753 2.441 1.00 78.88 209 GLY A CA 1
ATOM 1567 C C . GLY A 1 209 ? -12.104 -8.453 3.679 1.00 78.88 209 GLY A C 1
ATOM 1568 O O . GLY A 1 209 ? -12.524 -7.798 4.638 1.00 78.88 209 GLY A O 1
ATOM 1569 N N . PRO A 1 210 ? -12.081 -9.801 3.711 1.00 80.62 210 PRO A N 1
ATOM 1570 C CA . PRO A 1 210 ? -12.580 -10.590 4.841 1.00 80.62 210 PRO A CA 1
ATOM 1571 C C . PRO A 1 210 ? -11.920 -10.240 6.181 1.00 80.62 210 PRO A C 1
ATOM 1573 O O . PRO A 1 210 ? -12.593 -10.228 7.207 1.00 80.62 210 PRO A O 1
ATOM 1576 N N . VAL A 1 211 ? -10.628 -9.890 6.172 1.00 85.19 211 VAL A N 1
ATOM 1577 C CA . VAL A 1 211 ? -9.913 -9.434 7.375 1.00 85.19 211 VAL A CA 1
ATOM 1578 C C . VAL A 1 211 ? -10.472 -8.102 7.867 1.00 85.19 211 VAL A C 1
ATOM 1580 O O . VAL A 1 211 ? -10.784 -7.982 9.042 1.00 85.19 211 VAL A O 1
ATOM 1583 N N . THR A 1 212 ? -10.691 -7.122 6.984 1.00 87.12 212 THR A N 1
ATOM 1584 C CA . THR A 1 212 ? -11.318 -5.847 7.371 1.00 87.12 212 THR A CA 1
ATOM 1585 C C . THR A 1 212 ? -12.730 -6.060 7.912 1.00 87.12 212 THR A C 1
ATOM 1587 O O . THR A 1 212 ? -13.072 -5.487 8.942 1.00 87.12 212 THR A O 1
ATOM 1590 N N . ALA A 1 213 ? -13.523 -6.931 7.281 1.00 84.06 213 ALA A N 1
ATOM 1591 C CA . ALA A 1 213 ? -14.859 -7.280 7.761 1.00 84.06 213 ALA A CA 1
ATOM 1592 C C . ALA A 1 213 ? -14.823 -7.900 9.170 1.00 84.06 213 ALA A C 1
ATOM 1594 O O . ALA A 1 213 ? -15.617 -7.525 10.033 1.00 84.06 213 ALA A O 1
ATOM 1595 N N . ALA A 1 214 ? -13.885 -8.816 9.423 1.00 87.56 214 ALA A N 1
ATOM 1596 C CA . ALA A 1 214 ? -13.671 -9.424 10.734 1.00 87.56 214 ALA A CA 1
ATOM 1597 C C . ALA A 1 214 ? -13.229 -8.392 11.786 1.00 87.56 214 ALA A C 1
ATOM 1599 O O . ALA A 1 214 ? -13.786 -8.350 12.883 1.00 87.56 214 ALA A O 1
ATOM 1600 N N . THR A 1 215 ? -12.303 -7.497 11.438 1.00 92.88 215 THR A N 1
ATOM 1601 C CA . THR A 1 215 ? -11.852 -6.408 12.316 1.00 92.88 215 THR A CA 1
ATOM 1602 C C . THR A 1 215 ? -12.987 -5.438 12.648 1.00 92.88 215 THR A C 1
ATOM 1604 O O . THR A 1 215 ? -13.133 -5.027 13.798 1.00 92.88 215 THR A O 1
ATOM 1607 N N . VAL A 1 216 ? -13.847 -5.111 11.677 1.00 94.81 216 VAL A N 1
ATOM 1608 C CA . VAL A 1 216 ? -15.043 -4.289 11.911 1.00 94.81 216 VAL A CA 1
ATOM 1609 C C . VAL A 1 216 ? -16.020 -4.995 12.848 1.00 94.81 216 VAL A C 1
ATOM 1611 O O . VAL A 1 216 ? -16.557 -4.349 13.744 1.00 94.81 216 VAL A O 1
ATOM 1614 N N . LYS A 1 217 ? -16.222 -6.311 12.706 1.00 89.00 217 LYS A N 1
ATOM 1615 C CA . LYS A 1 217 ? -17.064 -7.087 13.632 1.00 89.00 217 LYS A CA 1
ATOM 1616 C C . LYS A 1 217 ? -16.515 -7.070 15.061 1.00 89.00 217 LYS A C 1
ATOM 1618 O O . LYS A 1 217 ? -17.277 -6.829 15.995 1.00 89.00 217 LYS A O 1
ATOM 1623 N N . ALA A 1 218 ? -15.206 -7.251 15.229 1.00 93.69 218 ALA A N 1
ATOM 1624 C CA . ALA A 1 218 ? -14.548 -7.160 16.532 1.00 93.69 218 ALA A CA 1
ATOM 1625 C C . ALA A 1 218 ? -14.722 -5.774 17.170 1.00 93.69 218 ALA A C 1
ATOM 1627 O O . ALA A 1 218 ? -15.138 -5.665 18.324 1.00 93.69 218 ALA A O 1
ATOM 1628 N N . PHE A 1 219 ? -14.501 -4.714 16.392 1.00 95.44 219 PHE A N 1
ATOM 1629 C CA . PHE A 1 219 ? -14.732 -3.344 16.838 1.00 95.44 219 PHE A CA 1
ATOM 1630 C C . PHE A 1 219 ? -16.195 -3.096 17.238 1.00 95.44 219 PHE A C 1
ATOM 1632 O O . PHE A 1 219 ? -16.457 -2.528 18.300 1.00 95.44 219 PHE A O 1
ATOM 1639 N N . GLN A 1 220 ? -17.151 -3.533 16.412 1.00 95.31 220 GLN A N 1
ATOM 1640 C CA . GLN A 1 220 ? -18.582 -3.385 16.680 1.00 95.31 220 GLN A CA 1
ATOM 1641 C C . GLN A 1 220 ? -18.977 -4.072 17.986 1.00 95.31 220 GLN A C 1
ATOM 1643 O O . GLN A 1 220 ? -19.645 -3.452 18.811 1.00 95.31 220 GLN A O 1
ATOM 1648 N N . ALA A 1 221 ? -18.502 -5.299 18.209 1.00 92.44 221 ALA A N 1
ATOM 1649 C CA . ALA A 1 221 ? -18.746 -6.032 19.445 1.00 92.44 221 ALA A CA 1
ATOM 1650 C C . ALA A 1 221 ? -18.191 -5.288 20.672 1.00 92.44 221 ALA A C 1
ATOM 1652 O O . ALA A 1 221 ? -18.917 -5.077 21.641 1.00 92.44 221 ALA A O 1
ATOM 1653 N N . ALA A 1 222 ? -16.945 -4.809 20.604 1.00 92.88 222 ALA A N 1
ATOM 1654 C CA . ALA A 1 222 ? -16.310 -4.068 21.698 1.00 92.88 222 ALA A CA 1
ATOM 1655 C C . ALA A 1 222 ? -16.986 -2.718 22.007 1.00 92.88 222 ALA A C 1
ATOM 1657 O O . ALA A 1 222 ? -16.893 -2.212 23.123 1.00 92.88 222 ALA A O 1
ATOM 1658 N N . ASN A 1 223 ? -17.679 -2.130 21.029 1.00 94.19 223 ASN A N 1
ATOM 1659 C CA . ASN A 1 223 ? -18.326 -0.823 21.151 1.00 94.19 223 ASN A CA 1
ATOM 1660 C C . ASN A 1 223 ? -19.851 -0.909 21.348 1.00 94.19 223 ASN A C 1
ATOM 1662 O O . ASN A 1 223 ? -20.531 0.116 21.254 1.00 94.19 223 ASN A O 1
ATOM 1666 N N . GLY A 1 224 ? -20.394 -2.107 21.601 1.00 90.81 224 GLY A N 1
ATOM 1667 C CA . GLY A 1 224 ? -21.831 -2.318 21.811 1.00 90.81 224 GLY A CA 1
ATOM 1668 C C . GLY A 1 224 ? -22.685 -2.000 20.579 1.00 90.81 224 GLY A C 1
ATOM 1669 O O . GLY A 1 224 ? -23.847 -1.617 20.707 1.00 90.81 224 GLY A O 1
ATOM 1670 N N . LEU A 1 225 ? -22.103 -2.103 19.383 1.00 90.88 225 LEU A N 1
ATOM 1671 C CA . LEU A 1 225 ? -22.787 -1.911 18.108 1.00 90.88 225 LEU A CA 1
ATOM 1672 C C . LEU A 1 225 ? -23.283 -3.252 17.559 1.00 90.88 225 LEU A C 1
ATOM 1674 O O . LEU A 1 225 ? -22.786 -4.322 17.910 1.00 90.88 225 LEU A O 1
ATOM 1678 N N . ARG A 1 226 ? -24.237 -3.199 16.625 1.00 81.88 226 ARG A N 1
ATOM 1679 C CA . ARG A 1 226 ? -24.700 -4.397 15.918 1.00 81.88 226 ARG A CA 1
ATOM 1680 C C . ARG A 1 226 ? -23.555 -4.992 15.087 1.00 81.88 226 ARG A C 1
ATOM 1682 O O . ARG A 1 226 ? -23.047 -4.336 14.180 1.00 81.88 226 ARG A O 1
ATOM 1689 N N . VAL A 1 227 ? -23.192 -6.243 15.374 1.00 92.38 227 VAL A N 1
ATOM 1690 C CA . VAL A 1 227 ? -22.058 -6.961 14.763 1.00 92.38 227 VAL A CA 1
ATOM 1691 C C . VAL A 1 227 ? -22.416 -7.441 13.355 1.00 92.38 227 VAL A C 1
ATOM 1693 O O . VAL A 1 227 ? -22.803 -8.584 13.132 1.00 92.38 227 VAL A O 1
ATOM 1696 N N . THR A 1 228 ? -22.326 -6.536 12.387 1.00 78.06 228 THR A N 1
ATOM 1697 C CA . THR A 1 228 ? -22.697 -6.785 10.985 1.00 78.06 228 THR A CA 1
ATOM 1698 C C . THR A 1 228 ? -21.481 -6.990 10.088 1.00 78.06 228 THR A C 1
ATOM 1700 O O . THR A 1 228 ? -21.581 -7.658 9.063 1.00 78.06 228 THR A O 1
ATOM 1703 N N . GLY A 1 229 ? -20.325 -6.427 10.454 1.00 81.31 229 GLY A N 1
ATOM 1704 C CA . GLY A 1 229 ? -19.208 -6.277 9.520 1.00 81.31 229 GLY A CA 1
ATOM 1705 C C . GLY A 1 229 ? -19.502 -5.260 8.414 1.00 81.31 229 GLY A C 1
ATOM 1706 O O . GLY A 1 229 ? -18.874 -5.311 7.365 1.00 81.31 229 GLY A O 1
ATOM 1707 N N . VAL A 1 230 ? -20.481 -4.375 8.627 1.00 86.50 230 VAL A N 1
ATOM 1708 C CA . VAL A 1 230 ? -20.823 -3.251 7.751 1.00 86.50 230 VAL A CA 1
ATOM 1709 C C . VAL A 1 230 ? -20.541 -1.962 8.506 1.00 86.50 230 VAL A C 1
ATOM 1711 O O . VAL A 1 230 ? -21.003 -1.785 9.630 1.00 86.50 230 VAL A O 1
ATOM 1714 N N . VAL A 1 231 ? -19.800 -1.047 7.893 1.00 91.94 231 VAL A N 1
ATOM 1715 C CA . VAL A 1 231 ? -19.558 0.295 8.420 1.00 91.94 231 VAL A CA 1
ATOM 1716 C C . VAL A 1 231 ? -20.618 1.227 7.852 1.00 91.94 231 VAL A C 1
ATOM 1718 O O . VAL A 1 231 ? -20.586 1.606 6.680 1.00 91.94 231 VAL A O 1
ATOM 1721 N N . ASP A 1 232 ? -21.585 1.562 8.692 1.00 76.94 232 ASP A N 1
ATOM 1722 C CA . ASP A 1 232 ? -22.560 2.623 8.476 1.00 76.94 232 ASP A CA 1
ATOM 1723 C C . ASP A 1 232 ? -22.118 3.922 9.173 1.00 76.94 232 ASP A C 1
ATOM 1725 O O . ASP A 1 232 ? -21.053 3.985 9.798 1.00 76.94 232 ASP A O 1
ATOM 1729 N N . GLN A 1 233 ? -22.937 4.972 9.076 1.00 84.94 233 GLN A N 1
ATOM 1730 C CA . GLN A 1 233 ? -22.628 6.263 9.692 1.00 84.94 233 GLN A CA 1
ATOM 1731 C C . GLN A 1 233 ? -22.439 6.145 11.212 1.00 84.94 233 GLN A C 1
ATOM 1733 O O . GLN A 1 233 ? -21.538 6.772 11.762 1.00 84.94 233 GLN A O 1
ATOM 1738 N N . GLY A 1 234 ? -23.235 5.311 11.891 1.00 80.94 234 GLY A N 1
ATOM 1739 C CA . GLY A 1 234 ? -23.117 5.096 13.335 1.00 80.94 234 GLY A CA 1
ATOM 1740 C C . GLY A 1 234 ? -21.794 4.433 13.722 1.00 80.94 234 GLY A C 1
ATOM 1741 O O . GLY A 1 234 ? -21.111 4.891 14.640 1.00 80.94 234 GLY A O 1
ATOM 1742 N N . THR A 1 235 ? -21.393 3.400 12.978 1.00 90.06 235 THR A N 1
ATOM 1743 C CA . THR A 1 235 ? -20.107 2.715 13.160 1.00 90.06 235 THR A CA 1
ATOM 1744 C C . THR A 1 235 ? -18.939 3.665 12.892 1.00 90.06 235 THR A C 1
ATOM 1746 O O . THR A 1 23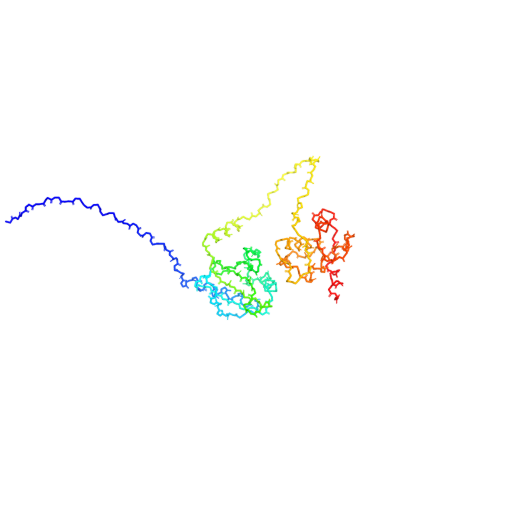5 ? -18.007 3.730 13.694 1.00 90.06 235 THR A O 1
ATOM 1749 N N . TRP A 1 236 ? -19.013 4.453 11.814 1.00 92.31 236 TRP A N 1
ATOM 1750 C CA . TRP A 1 236 ? -17.999 5.446 11.458 1.00 92.31 236 TRP A CA 1
ATOM 1751 C C . TRP A 1 236 ? -17.843 6.521 12.539 1.00 92.31 236 TRP A C 1
ATOM 1753 O O . TRP A 1 236 ? -16.744 6.749 13.042 1.00 92.31 236 TRP A O 1
ATOM 1763 N N . SER A 1 237 ? -18.947 7.136 12.972 1.00 89.31 237 SER A N 1
ATOM 1764 C CA . SER A 1 237 ? -18.927 8.151 14.028 1.00 89.31 237 SER A CA 1
ATOM 1765 C C . SER A 1 237 ? -18.397 7.605 15.352 1.00 89.31 237 SER A C 1
ATOM 1767 O O . SER A 1 237 ? -17.658 8.306 16.040 1.00 89.31 237 SER A O 1
ATOM 1769 N N . ARG A 1 238 ? -18.724 6.356 15.716 1.00 91.94 238 ARG A N 1
ATOM 1770 C CA . ARG A 1 238 ? -18.168 5.726 16.921 1.00 91.94 238 ARG A CA 1
ATOM 1771 C C . ARG A 1 238 ? -16.654 5.556 16.805 1.00 91.94 238 ARG A C 1
ATOM 1773 O O . ARG A 1 238 ? -15.954 5.945 17.736 1.00 91.94 238 ARG A O 1
ATOM 1780 N N . LEU A 1 239 ? -16.170 5.027 15.681 1.00 94.25 239 LEU A N 1
ATOM 1781 C CA . LEU A 1 239 ? -14.756 4.719 15.435 1.00 94.25 239 LEU A CA 1
ATOM 1782 C C . LEU A 1 239 ? -13.838 5.950 15.484 1.00 94.25 239 LEU A C 1
ATOM 1784 O O . LEU A 1 239 ? -12.722 5.880 16.003 1.00 94.25 239 LEU A O 1
ATOM 1788 N N . PHE A 1 240 ? -14.312 7.084 14.971 1.00 92.19 240 PHE A N 1
ATOM 1789 C CA . PHE A 1 240 ? -13.555 8.340 14.947 1.00 92.19 240 PHE A CA 1
ATOM 1790 C C . PHE A 1 240 ? -13.825 9.254 16.148 1.00 92.19 240 PHE A C 1
ATOM 1792 O O . PHE A 1 240 ? -13.269 10.344 16.218 1.00 92.19 240 PHE A O 1
ATOM 1799 N N . SER A 1 241 ? -14.654 8.826 17.101 1.00 88.62 241 SER A N 1
ATOM 1800 C CA . SER A 1 241 ? -14.860 9.566 18.347 1.00 88.62 241 SER A CA 1
ATOM 1801 C C . SER A 1 241 ? -13.818 9.206 19.404 1.00 88.62 241 SER A C 1
ATOM 1803 O O . SER A 1 241 ? -13.281 8.097 19.410 1.00 88.62 241 SER A O 1
ATOM 1805 N N . ASP A 1 242 ? -13.646 10.083 20.391 1.00 88.06 242 ASP A N 1
ATOM 1806 C CA . ASP A 1 242 ? -12.828 9.808 21.585 1.00 88.06 242 ASP A CA 1
ATOM 1807 C C . ASP A 1 242 ? -13.413 8.700 22.473 1.00 88.06 242 ASP A C 1
ATOM 1809 O O . ASP A 1 242 ? -12.771 8.221 23.403 1.00 88.06 242 ASP A O 1
ATOM 1813 N N . ARG A 1 243 ? -14.649 8.268 22.186 1.00 87.81 243 ARG A N 1
ATOM 1814 C CA . ARG A 1 243 ? -15.334 7.173 22.885 1.00 87.81 243 ARG A CA 1
ATOM 1815 C C . ARG A 1 243 ? -15.147 5.815 22.200 1.00 87.81 243 ARG A C 1
ATOM 1817 O O . ARG A 1 243 ? -15.834 4.870 22.584 1.00 87.81 243 ARG A O 1
ATOM 1824 N N . ALA A 1 244 ? -14.310 5.722 21.164 1.00 92.44 244 ALA A N 1
ATOM 1825 C CA . ALA A 1 244 ? -13.984 4.453 20.522 1.00 92.44 244 ALA A CA 1
ATOM 1826 C C . ALA A 1 244 ? -13.272 3.535 21.528 1.00 92.44 244 ALA A C 1
ATOM 1828 O O . ALA A 1 244 ? -12.159 3.826 21.965 1.00 92.44 244 ALA A O 1
ATOM 1829 N N . GLN A 1 245 ? -13.919 2.433 21.901 1.00 90.50 245 GLN A N 1
ATOM 1830 C CA . GLN A 1 245 ? -13.332 1.452 22.806 1.00 90.50 245 GLN A CA 1
ATOM 1831 C C . GLN A 1 245 ? -12.304 0.596 22.056 1.00 90.50 245 GLN A C 1
ATOM 1833 O O . GLN A 1 245 ? -12.602 0.136 20.944 1.00 90.50 245 GLN A O 1
ATOM 1838 N N . PRO A 1 246 ? -11.112 0.372 22.642 1.00 91.25 246 PRO A N 1
ATOM 1839 C CA . PRO A 1 246 ? -10.121 -0.528 22.079 1.00 91.25 246 PRO A CA 1
ATOM 1840 C C . PRO A 1 246 ? -10.639 -1.967 22.076 1.00 91.25 246 PRO A C 1
ATOM 1842 O O . PRO A 1 246 ? -11.467 -2.356 22.898 1.00 91.25 246 PRO A O 1
ATOM 1845 N N . PHE A 1 247 ? -10.113 -2.769 21.161 1.00 89.38 247 PHE A N 1
ATOM 1846 C CA . PHE A 1 247 ? -10.393 -4.197 21.073 1.00 89.38 247 PHE A CA 1
ATOM 1847 C C . PHE A 1 247 ? -9.091 -4.950 20.823 1.00 89.38 247 PHE A C 1
ATOM 1849 O O . PHE A 1 247 ? -8.119 -4.393 20.317 1.00 89.38 247 PHE A O 1
ATOM 1856 N N . GLU A 1 248 ? -9.042 -6.217 21.209 1.00 85.88 248 GLU A N 1
ATOM 1857 C CA . GLU A 1 248 ? -7.822 -7.007 21.083 1.00 85.88 248 GLU A CA 1
ATOM 1858 C C . GLU A 1 248 ? -7.707 -7.601 19.679 1.00 85.88 248 GLU A C 1
ATOM 1860 O O . GLU A 1 248 ? -8.681 -8.144 19.158 1.00 85.88 248 GLU A O 1
ATOM 1865 N N . ALA A 1 249 ? -6.509 -7.594 19.091 1.00 78.19 249 ALA A N 1
ATOM 1866 C CA . ALA A 1 249 ? -6.282 -8.182 17.768 1.00 78.19 249 ALA A CA 1
ATOM 1867 C C . ALA A 1 249 ? -6.714 -9.662 17.687 1.00 78.19 249 ALA A C 1
ATOM 1869 O O . ALA A 1 249 ? -7.317 -10.061 16.698 1.00 78.19 249 ALA A O 1
ATOM 1870 N N . ARG A 1 250 ? -6.520 -10.448 18.758 1.00 83.44 250 ARG A N 1
ATOM 1871 C CA . ARG A 1 250 ? -6.969 -11.855 18.830 1.00 83.44 250 ARG A CA 1
ATOM 1872 C C . ARG A 1 250 ? -8.487 -12.034 18.722 1.00 83.44 250 ARG A C 1
ATOM 1874 O O . ARG A 1 250 ? -8.956 -13.084 18.313 1.00 83.44 250 ARG A O 1
ATOM 1881 N N . SER A 1 251 ? -9.279 -11.013 19.061 1.00 85.00 251 SER A N 1
ATOM 1882 C CA . SER A 1 251 ? -10.743 -11.089 18.921 1.00 85.00 251 SER A CA 1
ATOM 1883 C C . SER A 1 251 ? -11.197 -11.102 17.456 1.00 85.00 251 SER A C 1
ATOM 1885 O O . SER A 1 251 ? -12.335 -11.464 17.165 1.00 85.00 251 SER A O 1
ATOM 1887 N N . VAL A 1 252 ? -10.306 -10.734 16.528 1.00 84.44 252 VAL A N 1
ATOM 1888 C CA . VAL A 1 252 ? -10.540 -10.822 15.084 1.00 84.44 252 VAL A CA 1
ATOM 1889 C C . VAL A 1 252 ? -10.545 -12.281 14.617 1.00 84.44 252 VAL A C 1
ATOM 1891 O O . VAL A 1 252 ? -11.330 -12.617 13.729 1.00 84.44 252 VAL A O 1
ATOM 1894 N N . ASP A 1 253 ? -9.746 -13.155 15.240 1.00 81.56 253 ASP A N 1
ATOM 1895 C CA . ASP A 1 253 ? -9.618 -14.571 14.858 1.00 81.56 253 ASP A CA 1
ATOM 1896 C C . ASP A 1 253 ? -10.955 -15.316 14.987 1.00 81.56 253 ASP A C 1
ATOM 1898 O O . ASP A 1 253 ? -11.350 -16.043 14.071 1.00 81.56 253 ASP A O 1
ATOM 1902 N N . THR A 1 254 ? -11.747 -14.979 16.013 1.00 86.81 254 THR A N 1
ATOM 1903 C CA . THR A 1 254 ? -13.129 -15.454 16.195 1.00 86.81 254 THR A CA 1
ATOM 1904 C C . THR A 1 254 ? -13.993 -15.239 14.949 1.00 86.81 254 THR A C 1
ATOM 1906 O O . THR A 1 254 ? -14.791 -16.097 14.579 1.00 86.81 254 THR A O 1
ATOM 1909 N N . TYR A 1 255 ? -13.841 -14.098 14.271 1.00 80.19 255 TYR A N 1
ATOM 1910 C CA . TYR A 1 255 ? -14.622 -13.760 13.077 1.00 80.19 255 TYR A CA 1
ATOM 1911 C C . TYR A 1 255 ? -13.997 -14.269 11.775 1.00 80.19 255 TYR A C 1
ATOM 1913 O O . TYR A 1 255 ? -14.666 -14.265 10.740 1.00 80.19 255 TYR A O 1
ATOM 1921 N N . LEU A 1 256 ? -12.738 -14.701 11.824 1.00 72.44 256 LEU A N 1
ATOM 1922 C CA . LEU A 1 256 ? -12.052 -15.396 10.738 1.00 72.44 256 LEU A CA 1
ATOM 1923 C C . LEU A 1 256 ? -12.203 -16.921 10.823 1.00 72.44 256 LEU A C 1
ATOM 1925 O O . LEU A 1 256 ? -11.806 -17.601 9.876 1.00 72.44 256 LEU A O 1
ATOM 1929 N N . GLY A 1 257 ? -12.776 -17.439 11.914 1.00 78.06 257 GLY A N 1
ATOM 1930 C CA . GLY A 1 257 ? -12.954 -18.871 12.153 1.00 78.06 257 GLY A CA 1
ATOM 1931 C C . GLY A 1 257 ? -11.634 -19.602 12.395 1.00 78.06 257 GLY A C 1
ATOM 1932 O O . GLY A 1 257 ? -11.467 -20.711 11.890 1.00 78.06 257 GLY A O 1
ATOM 1933 N N . ARG A 1 258 ? -10.685 -18.960 13.087 1.00 75.12 258 ARG A N 1
ATOM 1934 C CA . ARG A 1 258 ? -9.359 -19.508 13.407 1.00 75.12 258 ARG A CA 1
ATOM 1935 C C . ARG A 1 258 ? -9.113 -19.529 14.906 1.00 75.12 258 ARG A C 1
ATOM 1937 O O . ARG A 1 258 ? -9.720 -18.687 15.601 1.00 75.12 258 ARG A O 1
#

Organism: NCBI:txid694435